Protein AF-A0A267ETY6-F1 (afdb_monomer_lite)

Sequence (295 aa):
MRPFTEPMNQLCSKSLLVRWLRLLEGRLVASGQAFRTASGGLFGYEEFTALTLSLSDANLEQKLGQNPGTYLAKPSRGTMGQMQKLVQIGGPDEVRRDLLIFLRRSQYRRMRLSHVILQRYIDPPLLVDKRKFDMRVYYLIVNTRRQSSGVGGRPETGYFAFLHPGFVRLCSSPYDPSDLKNLALHLTNQSVQARQSELFSELKEATTWYPDELNAYLNRRGRLGEMNWARDVLYPKSRLFWATSLRCTRSTWRTGTSQLAPSASWASTCWWTPSCVSTCSSSTSSHRGAAAPMF

Structure (mmCIF, N/CA/C/O backbone):
data_AF-A0A267ETY6-F1
#
_entry.id   AF-A0A267ETY6-F1
#
loop_
_atom_site.group_PDB
_atom_site.id
_atom_site.type_symbol
_atom_site.label_atom_id
_atom_site.label_alt_id
_atom_site.label_comp_id
_atom_site.label_asym_id
_atom_site.label_entity_id
_atom_site.label_seq_id
_atom_site.pdbx_PDB_ins_code
_atom_sit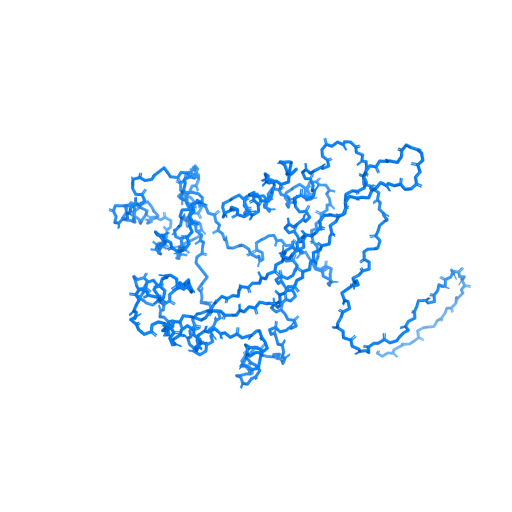e.Cartn_x
_atom_site.Cartn_y
_atom_site.Cartn_z
_atom_site.occupancy
_atom_site.B_iso_or_equiv
_atom_site.auth_seq_id
_atom_site.auth_comp_id
_atom_site.auth_asym_id
_atom_site.auth_atom_id
_atom_site.pdbx_PDB_model_num
ATOM 1 N N . MET A 1 1 ? 4.087 31.842 -4.193 1.00 40.31 1 MET A N 1
ATOM 2 C CA . MET A 1 1 ? 4.209 30.401 -3.855 1.00 40.31 1 MET A CA 1
ATOM 3 C C . MET A 1 1 ? 3.183 29.906 -2.828 1.00 40.31 1 MET A C 1
ATOM 5 O O . MET A 1 1 ? 2.622 28.846 -3.061 1.00 40.31 1 MET A O 1
ATOM 9 N N . ARG A 1 2 ? 2.864 30.657 -1.757 1.00 39.44 2 ARG A N 1
ATOM 10 C CA . ARG A 1 2 ? 1.943 30.230 -0.673 1.00 39.44 2 ARG A CA 1
ATOM 11 C C . ARG A 1 2 ? 0.538 29.709 -1.054 1.00 39.44 2 ARG A C 1
ATOM 13 O O . ARG A 1 2 ? 0.098 28.786 -0.383 1.00 39.44 2 ARG A O 1
ATOM 20 N N . PRO A 1 3 ? -0.175 30.197 -2.092 1.00 48.16 3 PRO A N 1
ATOM 21 C CA . PRO A 1 3 ? -1.490 29.629 -2.403 1.00 48.16 3 PRO A CA 1
ATOM 22 C C . PRO A 1 3 ? -1.408 28.171 -2.882 1.00 48.16 3 PRO A C 1
ATOM 24 O O . PRO A 1 3 ? -2.386 27.454 -2.746 1.00 48.16 3 PRO A O 1
ATOM 27 N N . PHE A 1 4 ? -0.246 27.711 -3.376 1.00 54.16 4 PHE A N 1
ATOM 28 C CA . PHE A 1 4 ? -0.056 26.382 -3.980 1.00 54.16 4 PHE A CA 1
ATOM 29 C C . PHE A 1 4 ? 0.334 25.270 -3.010 1.00 54.16 4 PHE A C 1
ATOM 31 O O . PHE A 1 4 ? 0.088 24.099 -3.292 1.00 54.16 4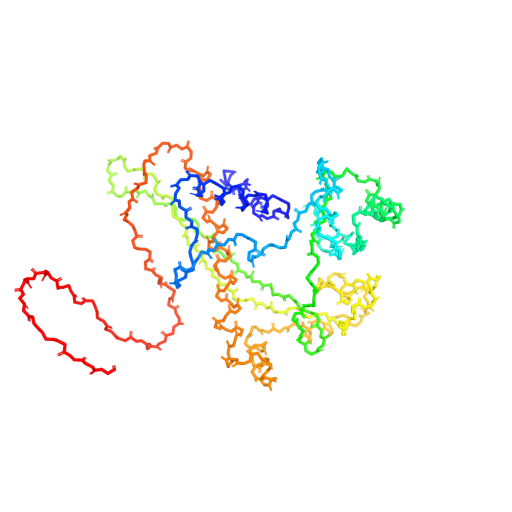 PHE A O 1
ATOM 38 N N . THR A 1 5 ? 0.914 25.624 -1.866 1.00 60.12 5 THR A N 1
ATOM 39 C CA . THR A 1 5 ? 1.370 24.643 -0.881 1.00 60.12 5 THR A CA 1
ATOM 40 C C . THR A 1 5 ? 0.201 23.951 -0.199 1.00 60.12 5 THR A C 1
ATOM 42 O O . THR A 1 5 ? 0.260 22.748 0.006 1.00 60.12 5 THR A O 1
ATOM 45 N N . GLU A 1 6 ? -0.888 24.664 0.095 1.00 63.53 6 GLU A N 1
ATOM 46 C CA . GLU A 1 6 ? -1.965 24.108 0.920 1.00 63.53 6 GLU A CA 1
ATOM 47 C C . GLU A 1 6 ? -2.756 22.983 0.220 1.00 63.53 6 GLU A C 1
ATOM 49 O O . GLU A 1 6 ? -2.872 21.897 0.792 1.00 63.53 6 GLU A O 1
ATOM 54 N N . PRO A 1 7 ? -3.207 23.117 -1.041 1.00 65.88 7 PRO A N 1
ATOM 55 C CA . PRO A 1 7 ? -3.907 22.014 -1.710 1.00 65.88 7 PRO A CA 1
ATOM 56 C C . PRO A 1 7 ? -2.973 20.868 -2.123 1.00 65.88 7 PRO A C 1
ATOM 58 O O . PRO A 1 7 ? -3.393 19.714 -2.171 1.00 65.88 7 PRO A O 1
ATOM 61 N N . MET A 1 8 ? -1.686 21.146 -2.361 1.00 71.50 8 MET A N 1
ATOM 62 C CA . MET A 1 8 ? -0.693 20.081 -2.550 1.00 71.50 8 MET A CA 1
ATOM 63 C C . MET A 1 8 ? -0.409 19.334 -1.240 1.00 71.50 8 MET A C 1
ATOM 65 O O . MET A 1 8 ? -0.308 18.110 -1.251 1.00 71.50 8 MET A O 1
ATOM 69 N N . ASN A 1 9 ? -0.375 20.025 -0.097 1.00 70.38 9 ASN A N 1
ATOM 70 C CA . ASN A 1 9 ? -0.277 19.395 1.224 1.00 70.38 9 ASN A CA 1
ATOM 71 C C . ASN A 1 9 ? -1.468 18.467 1.494 1.00 70.38 9 ASN A C 1
ATOM 73 O O . ASN A 1 9 ? -1.307 17.416 2.118 1.00 70.38 9 ASN A O 1
ATOM 77 N N . GLN A 1 10 ? -2.656 18.826 1.000 1.00 70.25 10 GLN A N 1
ATOM 78 C CA . GLN A 1 10 ? -3.849 17.986 1.096 1.00 70.25 10 GLN A CA 1
ATOM 79 C C . GLN A 1 10 ? -3.710 16.687 0.289 1.00 70.25 10 GLN A C 1
ATOM 81 O O . GLN A 1 10 ? -4.042 15.627 0.817 1.00 70.25 10 GLN A O 1
ATOM 86 N N . LEU A 1 11 ? -3.160 16.740 -0.931 1.00 73.94 11 LEU A N 1
ATOM 87 C CA . LEU A 1 11 ? -2.861 15.546 -1.738 1.00 73.94 11 LEU A CA 1
ATOM 88 C C . LEU A 1 11 ? -1.762 14.671 -1.129 1.00 73.94 11 LEU A C 1
ATOM 90 O O . LEU A 1 11 ? -1.834 13.446 -1.171 1.00 73.94 11 LEU A O 1
ATOM 94 N N . CYS A 1 12 ? -0.740 15.296 -0.551 1.00 77.25 12 CYS A N 1
ATOM 95 C CA . CYS A 1 12 ? 0.406 14.593 0.022 1.00 77.25 12 CYS A CA 1
ATOM 96 C C . CYS A 1 12 ? 0.127 14.016 1.423 1.00 77.25 12 CYS A C 1
ATOM 98 O O . CYS A 1 12 ? 0.939 13.259 1.963 1.00 77.25 12 CYS A O 1
ATOM 100 N N . SER A 1 13 ? -1.014 14.352 2.030 1.00 81.06 13 SER A N 1
ATOM 101 C CA . SER A 1 13 ? -1.426 13.840 3.336 1.00 81.06 13 SER A CA 1
ATOM 102 C C . SER A 1 13 ? -2.276 12.577 3.201 1.00 81.06 13 SER A C 1
ATOM 104 O O . SER A 1 13 ? -3.278 12.546 2.491 1.00 81.06 13 SER A O 1
ATOM 106 N N . LYS A 1 14 ? -1.907 11.531 3.952 1.00 79.94 14 LYS A N 1
ATOM 107 C CA . LYS A 1 14 ? -2.502 10.186 3.844 1.00 79.94 14 LYS A CA 1
ATOM 108 C C . LYS A 1 14 ? -4.006 10.169 4.104 1.00 79.94 14 LYS A C 1
ATOM 110 O O . LYS A 1 14 ? -4.733 9.454 3.427 1.00 79.94 14 LYS A O 1
ATOM 115 N N . SER A 1 15 ? -4.455 10.916 5.109 1.00 76.44 15 SER A N 1
ATOM 116 C CA . SER A 1 15 ? -5.865 10.964 5.503 1.00 76.44 15 SER A CA 1
ATOM 117 C C . SER A 1 15 ? -6.650 12.006 4.713 1.00 76.44 15 SER A C 1
ATOM 119 O O . SER A 1 15 ? -7.816 11.782 4.391 1.00 76.44 15 SER A O 1
ATOM 121 N N . LEU A 1 16 ? -6.017 13.135 4.378 1.00 80.88 16 LEU A N 1
ATOM 122 C CA . LEU A 1 16 ? -6.683 14.194 3.628 1.00 80.88 16 LEU A CA 1
ATOM 123 C C . LEU A 1 16 ? -6.954 13.751 2.192 1.00 80.88 16 LEU A C 1
ATOM 125 O O . LEU A 1 16 ? -8.060 13.984 1.727 1.00 80.88 16 LEU A O 1
ATOM 129 N N . LEU A 1 17 ? -6.025 13.052 1.533 1.00 81.88 17 LEU A N 1
ATOM 130 C CA . LEU A 1 17 ? -6.214 12.566 0.165 1.00 81.88 17 LEU A CA 1
ATOM 131 C C . LEU A 1 17 ? -7.504 11.748 0.010 1.00 81.88 17 LEU A C 1
ATOM 133 O O . LEU A 1 17 ? -8.345 12.083 -0.818 1.00 81.88 17 LEU A O 1
ATOM 137 N N . VAL A 1 18 ? -7.693 10.718 0.844 1.00 82.06 18 VAL A N 1
ATOM 138 C CA . VAL A 1 18 ? -8.884 9.852 0.776 1.00 82.06 18 VAL A CA 1
ATOM 139 C C . VAL A 1 18 ? -10.154 10.643 1.089 1.00 82.06 18 VAL A C 1
ATOM 141 O O . VAL A 1 18 ? -11.154 10.522 0.383 1.00 82.06 18 VAL A O 1
ATOM 144 N N . ARG A 1 19 ? -10.112 11.505 2.114 1.00 82.12 19 ARG A N 1
ATOM 145 C CA . ARG A 1 19 ? -11.245 12.373 2.461 1.00 82.12 19 ARG A CA 1
ATOM 146 C C . ARG A 1 19 ? -11.627 13.291 1.297 1.00 82.12 19 ARG A C 1
ATOM 148 O O . ARG A 1 19 ? -12.810 13.462 1.028 1.00 82.12 19 ARG A O 1
ATOM 155 N N . TRP A 1 20 ? -10.646 13.878 0.621 1.00 79.69 20 TRP A N 1
ATOM 156 C CA . TRP A 1 20 ? -10.869 14.795 -0.493 1.00 79.69 20 TRP A CA 1
ATOM 157 C C . TRP A 1 20 ? -11.401 14.097 -1.734 1.00 79.69 20 TRP A C 1
ATOM 159 O O . TRP A 1 20 ? -12.325 14.618 -2.351 1.00 79.69 20 TRP A O 1
ATOM 169 N N . LEU A 1 21 ? -10.866 12.922 -2.068 1.00 81.31 21 LEU A N 1
ATOM 170 C CA . LEU A 1 21 ? -11.367 12.118 -3.179 1.00 81.31 21 LEU A CA 1
ATOM 171 C C . LEU A 1 21 ? -12.849 11.765 -2.981 1.00 81.31 21 LEU A C 1
ATOM 173 O O . LEU A 1 21 ? -13.656 12.018 -3.873 1.00 81.31 21 LEU A O 1
ATOM 177 N N . ARG A 1 22 ? -13.222 11.312 -1.775 1.00 83.88 22 ARG A N 1
ATOM 178 C CA . ARG A 1 22 ? -14.622 11.043 -1.408 1.00 83.88 22 ARG A CA 1
ATOM 179 C C . ARG A 1 22 ? -15.507 12.288 -1.510 1.00 83.88 22 ARG A C 1
ATOM 181 O O . ARG A 1 22 ? -16.592 12.234 -2.078 1.00 83.88 22 ARG A O 1
ATOM 188 N N . LEU A 1 23 ? -15.061 13.419 -0.953 1.00 82.81 23 LEU A N 1
ATOM 189 C CA . LEU A 1 23 ? -15.825 14.673 -0.999 1.00 82.81 23 LEU A CA 1
ATOM 190 C C . LEU A 1 23 ? -16.038 15.162 -2.433 1.00 82.81 23 LEU A C 1
ATOM 192 O O . LEU A 1 23 ? -17.105 15.678 -2.755 1.00 82.81 23 LEU A O 1
ATOM 196 N N . LEU A 1 24 ? -15.027 15.030 -3.289 1.00 77.50 24 LEU A N 1
ATOM 197 C CA . LEU A 1 24 ? -15.147 15.436 -4.678 1.00 77.50 24 LEU A CA 1
ATOM 198 C C . LEU A 1 24 ? -16.121 14.558 -5.447 1.00 77.50 24 LEU A C 1
ATOM 200 O O . LEU A 1 24 ? -16.942 15.095 -6.182 1.00 77.50 24 LEU A O 1
ATOM 204 N N . GLU A 1 25 ? -16.018 13.242 -5.301 1.00 81.19 25 GLU A N 1
ATOM 205 C CA . GLU A 1 25 ? -16.943 12.324 -5.957 1.00 81.19 25 GLU A CA 1
ATOM 206 C C . GLU A 1 25 ? -18.388 12.642 -5.557 1.00 81.19 25 GLU A C 1
ATOM 208 O O . GLU A 1 25 ? -19.232 12.822 -6.430 1.00 81.19 25 GLU A O 1
ATOM 213 N N . GLY A 1 26 ? -18.646 12.877 -4.264 1.00 82.06 26 GLY A N 1
ATOM 214 C CA . GLY A 1 26 ? -19.958 13.330 -3.793 1.00 82.06 26 GLY A CA 1
ATOM 215 C C . GLY A 1 26 ? -20.423 14.642 -4.440 1.00 82.06 26 GLY A C 1
ATOM 216 O O . GLY A 1 26 ? -21.584 14.764 -4.823 1.00 82.06 26 GLY A O 1
ATOM 217 N N . ARG A 1 27 ? -19.520 15.617 -4.630 1.00 81.81 27 ARG A N 1
ATOM 218 C CA . ARG A 1 27 ? -19.835 16.876 -5.336 1.00 81.81 27 ARG A CA 1
ATOM 219 C C . ARG A 1 27 ? -20.141 16.658 -6.815 1.00 81.81 27 ARG A C 1
ATOM 221 O O . ARG A 1 27 ? -21.032 17.319 -7.339 1.00 81.81 27 ARG A O 1
ATOM 228 N N . LEU A 1 28 ? -19.409 15.769 -7.483 1.00 79.19 28 LEU A N 1
ATOM 229 C CA . LEU A 1 28 ? -19.642 15.448 -8.890 1.00 79.19 28 LEU A CA 1
ATOM 230 C C . LEU A 1 28 ? -21.011 14.802 -9.062 1.00 79.19 28 LEU A C 1
ATOM 232 O O . LEU A 1 28 ? -21.809 15.307 -9.850 1.00 79.19 28 LEU A O 1
ATOM 236 N N . VAL A 1 29 ? -21.313 13.786 -8.253 1.00 82.75 29 VAL A N 1
ATOM 237 C CA . VAL A 1 29 ? -22.607 13.092 -8.270 1.00 82.75 29 VAL A CA 1
ATOM 238 C C . VAL A 1 29 ? -23.751 14.076 -8.022 1.00 82.75 29 VAL A C 1
ATOM 240 O O . VAL A 1 29 ? -24.716 14.087 -8.781 1.00 82.75 29 VAL A O 1
ATOM 243 N N . ALA A 1 30 ? -23.612 14.976 -7.042 1.00 84.31 30 ALA A N 1
ATOM 244 C CA . ALA A 1 30 ? -24.606 16.018 -6.769 1.00 84.31 30 ALA A CA 1
ATOM 245 C C . ALA A 1 30 ? -24.826 16.986 -7.951 1.00 84.31 30 ALA A C 1
ATOM 247 O O . ALA A 1 30 ? -25.906 17.548 -8.093 1.00 84.31 30 ALA A O 1
ATOM 248 N N . SER A 1 31 ? -23.821 17.172 -8.811 1.00 82.19 31 SER A N 1
ATOM 249 C CA . SER A 1 31 ? -23.920 17.972 -10.042 1.00 82.19 31 SER A CA 1
ATOM 250 C C . SER A 1 31 ? -24.317 17.173 -11.292 1.00 82.19 31 SER A C 1
ATOM 252 O O . SER A 1 31 ? -24.212 17.696 -12.400 1.00 82.19 31 SER A O 1
ATOM 254 N N . GLY A 1 32 ? -24.728 15.906 -11.148 1.00 81.94 32 GLY A N 1
ATOM 255 C CA . GLY A 1 32 ? -25.042 15.025 -12.281 1.00 81.94 32 GLY A CA 1
ATOM 256 C C . GLY A 1 32 ? -23.813 14.625 -13.109 1.00 81.94 32 GLY A C 1
ATOM 257 O O . GLY A 1 32 ? -23.934 14.224 -14.265 1.00 81.94 32 GLY A O 1
ATOM 258 N N . GLN A 1 33 ? -22.617 14.752 -12.533 1.00 80.06 33 GLN A N 1
ATOM 259 C CA . GLN A 1 33 ? -21.340 14.409 -13.150 1.00 80.06 33 GLN A CA 1
ATOM 260 C C . GLN A 1 33 ? -20.746 13.161 -12.493 1.00 80.06 33 GLN A C 1
ATOM 262 O O . GLN A 1 33 ? -21.019 12.843 -11.339 1.00 80.06 33 GLN A O 1
ATOM 267 N N . ALA A 1 34 ? -19.886 12.458 -13.223 1.00 78.06 34 ALA A N 1
ATOM 268 C CA . ALA A 1 34 ? -19.127 11.330 -12.701 1.00 78.06 34 ALA A CA 1
ATOM 269 C C . ALA A 1 34 ? -17.768 11.263 -13.392 1.00 78.06 34 ALA A C 1
ATOM 271 O O . ALA A 1 34 ? -17.615 11.718 -14.531 1.00 78.06 34 ALA A O 1
ATOM 272 N N . PHE A 1 35 ? -16.786 10.666 -12.723 1.00 72.62 35 PHE A N 1
ATOM 273 C CA . PHE A 1 35 ? -15.586 10.247 -13.426 1.00 72.62 35 PHE A CA 1
ATOM 274 C C . PHE A 1 35 ? -15.911 9.038 -14.299 1.00 72.62 35 PHE A C 1
ATOM 276 O O . PHE A 1 35 ? -16.704 8.172 -13.924 1.00 72.62 35 PHE A O 1
ATOM 283 N N . ARG A 1 36 ? -15.291 8.994 -15.478 1.00 69.62 36 ARG A N 1
ATOM 284 C CA . ARG A 1 36 ? -15.426 7.885 -16.415 1.00 69.62 36 ARG A CA 1
ATOM 285 C C . ARG A 1 36 ? -14.060 7.426 -16.898 1.00 69.62 36 ARG A C 1
ATOM 287 O O . ARG A 1 36 ? -13.153 8.247 -17.060 1.00 69.62 36 ARG A O 1
ATOM 294 N N . THR A 1 37 ? -13.922 6.127 -17.128 1.00 66.62 37 THR A N 1
ATOM 295 C CA . THR A 1 37 ? -12.766 5.556 -17.826 1.00 66.62 37 THR A CA 1
ATOM 296 C C . THR A 1 37 ? -12.757 6.002 -19.292 1.00 66.62 37 THR A C 1
ATOM 298 O O . THR A 1 37 ? -13.742 6.539 -19.802 1.00 66.62 37 THR A O 1
ATOM 301 N N . ALA A 1 38 ? -11.659 5.738 -20.009 1.00 56.88 38 ALA A N 1
ATOM 302 C CA . ALA A 1 38 ? -11.597 5.966 -21.456 1.00 56.88 38 ALA A CA 1
ATOM 303 C C . ALA A 1 38 ? -12.661 5.162 -22.233 1.00 56.88 38 ALA A C 1
ATOM 305 O O . ALA A 1 38 ? -13.126 5.612 -23.273 1.00 56.88 38 ALA A O 1
ATOM 306 N N . SER A 1 39 ? -13.088 4.014 -21.696 1.00 68.25 39 SER A N 1
ATOM 307 C CA . SER A 1 39 ? -14.171 3.183 -22.234 1.00 68.25 39 SER A CA 1
ATOM 308 C C . SER A 1 39 ? -15.578 3.627 -21.802 1.00 68.25 39 SER A C 1
ATOM 310 O O . SER A 1 39 ? -16.555 2.966 -22.136 1.00 68.25 39 SER A O 1
ATOM 312 N N . GLY A 1 40 ? -15.710 4.726 -21.050 1.00 69.00 40 GLY A N 1
ATOM 313 C CA . GLY A 1 40 ? -16.999 5.289 -20.630 1.00 69.00 40 GLY A CA 1
ATOM 314 C C . GLY A 1 40 ? -17.603 4.693 -19.351 1.00 69.00 40 GLY A C 1
ATOM 315 O O . GLY A 1 40 ? -18.629 5.201 -18.882 1.00 69.00 40 GLY A O 1
ATOM 316 N N . GLY A 1 41 ? -16.970 3.678 -18.754 1.00 76.31 41 GLY A N 1
ATOM 317 C CA . GLY A 1 41 ? -17.396 3.062 -17.492 1.00 76.31 41 GLY A CA 1
ATOM 318 C C . GLY A 1 41 ? -17.287 4.024 -16.309 1.00 76.31 41 GLY A C 1
ATOM 319 O O . GLY A 1 41 ? -16.413 4.892 -16.303 1.00 76.31 41 GLY A O 1
ATOM 320 N N . LEU A 1 42 ? -18.180 3.893 -15.320 1.00 76.94 42 LEU A N 1
ATOM 321 C CA . LEU A 1 42 ? -18.116 4.687 -14.089 1.00 76.94 42 LEU A CA 1
ATOM 322 C C . LEU A 1 42 ? -16.806 4.408 -13.354 1.00 76.94 42 LEU A C 1
ATOM 324 O O . LEU A 1 42 ? -16.378 3.265 -13.233 1.00 76.94 42 LEU A O 1
ATOM 328 N N . PHE A 1 43 ? -16.186 5.477 -12.876 1.00 70.38 43 PHE A N 1
ATOM 329 C CA . PHE A 1 43 ? -14.892 5.453 -12.220 1.00 70.38 43 PHE A CA 1
ATOM 330 C C . PHE A 1 43 ? -15.024 6.108 -10.851 1.00 70.38 43 PHE A C 1
ATOM 332 O O . PHE A 1 43 ? -15.570 7.210 -10.759 1.00 70.38 43 PHE A O 1
ATOM 339 N N . GLY A 1 44 ? -14.528 5.453 -9.803 1.00 76.88 44 GLY A N 1
ATOM 340 C CA . GLY A 1 44 ? -14.656 5.955 -8.438 1.00 76.88 44 GLY A CA 1
ATOM 341 C C . GLY A 1 44 ? -13.350 5.953 -7.661 1.00 76.88 44 GLY A C 1
ATOM 342 O O . GLY A 1 44 ? -12.400 5.251 -8.006 1.00 76.88 44 GLY A O 1
ATOM 343 N N . TYR A 1 45 ? -13.277 6.739 -6.585 1.00 78.25 45 TYR A N 1
ATOM 344 C CA . TYR A 1 45 ? -12.044 6.809 -5.783 1.00 78.25 45 TYR A CA 1
ATOM 345 C C . TYR A 1 45 ? -11.695 5.478 -5.095 1.00 78.25 45 TYR A C 1
ATOM 347 O O . TYR A 1 45 ? -10.524 5.205 -4.812 1.00 78.25 45 TYR A O 1
ATOM 355 N N . GLU A 1 46 ? -12.700 4.637 -4.858 1.00 81.31 46 GLU A N 1
ATOM 356 C CA . GLU A 1 46 ? -12.559 3.318 -4.237 1.00 81.31 46 GLU A CA 1
ATOM 357 C C . GLU A 1 46 ? -11.801 2.319 -5.124 1.00 81.31 46 GLU A C 1
ATOM 359 O O . GLU A 1 46 ? -11.191 1.396 -4.592 1.00 81.31 46 GLU A O 1
ATOM 364 N N . GLU A 1 47 ? -11.701 2.552 -6.442 1.00 79.00 47 GLU A N 1
ATOM 365 C CA . GLU A 1 47 ? -10.817 1.756 -7.313 1.00 79.00 47 GLU A CA 1
ATOM 366 C C . GLU A 1 47 ? -9.327 1.920 -6.964 1.00 79.00 47 GLU A C 1
ATOM 368 O O . GLU A 1 47 ? -8.518 1.049 -7.281 1.00 79.00 47 GLU A O 1
ATOM 373 N N . PHE A 1 48 ? -8.938 3.030 -6.324 1.00 76.75 48 PHE A N 1
ATOM 374 C CA . PHE A 1 48 ? -7.528 3.367 -6.073 1.00 76.75 48 PHE A CA 1
ATOM 375 C C . PHE A 1 48 ? -7.170 3.473 -4.606 1.00 76.75 48 PHE A C 1
ATOM 377 O O . PHE A 1 48 ? -5.989 3.455 -4.250 1.00 76.75 48 PHE A O 1
ATOM 384 N N . THR A 1 49 ? -8.169 3.627 -3.743 1.00 85.75 49 THR A N 1
ATOM 385 C CA . THR A 1 49 ? -7.942 3.772 -2.314 1.00 85.75 49 THR A CA 1
ATOM 386 C C . THR A 1 49 ? -8.643 2.665 -1.561 1.00 85.75 49 THR A C 1
ATOM 388 O O . THR A 1 49 ? -9.858 2.524 -1.623 1.00 85.75 49 THR A O 1
ATOM 391 N N . ALA A 1 50 ? -7.866 1.918 -0.784 1.00 90.69 50 ALA A N 1
ATOM 392 C CA . ALA A 1 50 ? -8.417 0.991 0.185 1.00 90.69 50 ALA A CA 1
ATOM 393 C C . ALA A 1 50 ? -9.203 1.753 1.268 1.00 90.69 50 ALA A C 1
ATOM 395 O O . ALA A 1 50 ? -8.824 2.871 1.652 1.00 90.69 50 ALA A O 1
ATOM 396 N N . LEU A 1 51 ? -10.254 1.117 1.803 1.00 91.69 51 LEU A N 1
ATOM 397 C CA . LEU A 1 51 ? -11.060 1.643 2.907 1.00 91.69 51 LEU A CA 1
ATOM 398 C C . LEU A 1 51 ? -10.151 2.216 4.000 1.00 91.69 51 LEU A C 1
ATOM 400 O O . LEU A 1 51 ? -9.320 1.509 4.564 1.00 91.69 51 LEU A O 1
ATOM 404 N N . THR A 1 52 ? -10.288 3.510 4.279 1.00 92.75 52 THR A N 1
ATOM 405 C CA . THR A 1 52 ? -9.455 4.219 5.254 1.00 92.75 52 THR A CA 1
ATOM 406 C C . THR A 1 52 ? -10.344 4.888 6.295 1.00 92.75 52 THR A C 1
ATOM 408 O O . THR A 1 52 ? -11.208 5.693 5.953 1.00 92.75 52 THR A O 1
ATOM 411 N N . LEU A 1 53 ? -10.117 4.558 7.563 1.00 93.38 53 LEU A N 1
ATOM 412 C CA . LEU A 1 53 ? -10.882 5.010 8.722 1.00 93.38 53 LEU A CA 1
ATOM 413 C C . LEU A 1 53 ? -9.961 5.748 9.698 1.00 93.38 53 LEU A C 1
ATOM 415 O O . LEU A 1 53 ? -8.807 5.366 9.879 1.00 93.38 53 LEU A O 1
ATOM 419 N N . SER A 1 54 ? -10.457 6.810 10.332 1.00 92.62 54 SER A N 1
ATOM 420 C CA . SER A 1 54 ? -9.755 7.468 11.444 1.00 92.62 54 SER A CA 1
ATOM 421 C C . SER A 1 54 ? -10.053 6.726 12.741 1.00 92.62 54 SER A C 1
ATOM 423 O O . SER A 1 54 ? -11.205 6.367 12.965 1.00 92.62 54 SER A O 1
ATOM 425 N N . LEU A 1 55 ? -9.078 6.581 13.645 1.00 93.44 55 LEU A N 1
ATOM 426 C CA . LEU A 1 55 ? -9.373 6.059 14.987 1.00 93.44 55 LEU A CA 1
ATOM 427 C C . LEU A 1 55 ? -10.280 6.991 15.809 1.00 93.44 55 LEU A C 1
ATOM 429 O O . LEU A 1 55 ? -10.807 6.580 16.835 1.00 93.44 55 LEU A O 1
ATOM 433 N N . SER A 1 56 ? -10.457 8.243 15.382 1.00 92.88 56 SER A N 1
ATOM 434 C CA . SER A 1 56 ? -11.401 9.191 15.987 1.00 92.88 56 SER A CA 1
ATOM 435 C C . SER A 1 56 ? -12.773 9.232 15.303 1.00 92.88 56 SER A C 1
ATOM 437 O O . SER A 1 56 ? -13.517 10.186 15.522 1.00 92.88 56 SER A O 1
ATOM 439 N N . ASP A 1 57 ? -13.070 8.313 14.383 1.00 92.50 57 ASP A N 1
ATOM 440 C CA . ASP A 1 57 ? -14.373 8.257 13.712 1.00 92.50 57 ASP A CA 1
ATOM 441 C C . ASP A 1 57 ? -15.448 7.816 14.716 1.00 92.50 57 ASP A C 1
ATOM 443 O O . ASP A 1 57 ? -15.294 6.789 15.374 1.00 92.50 57 ASP A O 1
ATOM 447 N N . ALA A 1 58 ? -16.535 8.584 14.838 1.00 94.12 58 ALA A N 1
ATOM 448 C CA . ALA A 1 58 ? -17.613 8.287 15.784 1.00 94.12 58 ALA A CA 1
ATOM 449 C C . ALA A 1 58 ? -18.271 6.922 15.513 1.00 94.12 58 ALA A C 1
ATOM 451 O O . ALA A 1 58 ? -18.696 6.248 16.444 1.00 94.12 58 ALA A O 1
ATOM 452 N N . ASN A 1 59 ? -18.278 6.486 14.248 1.00 95.25 59 ASN A N 1
ATOM 453 C CA . ASN A 1 59 ? -18.870 5.220 13.819 1.00 95.25 59 ASN A CA 1
ATOM 454 C C . ASN A 1 59 ? -17.789 4.167 13.513 1.00 95.25 59 ASN A C 1
ATOM 456 O O . ASN A 1 59 ? -18.005 3.282 12.684 1.00 95.25 59 ASN A O 1
ATOM 460 N N . LEU A 1 60 ? -16.597 4.286 14.115 1.00 95.50 60 LEU A N 1
ATOM 461 C CA . LEU A 1 60 ? -15.461 3.401 13.841 1.00 95.50 60 LEU A CA 1
ATOM 462 C C . LEU A 1 60 ? -15.806 1.928 14.074 1.00 95.50 60 LEU A C 1
ATOM 464 O O . LEU A 1 60 ? -15.566 1.112 13.187 1.00 95.50 60 LEU A O 1
ATOM 468 N N . GLU A 1 61 ? -16.356 1.599 15.247 1.00 95.81 61 GLU A N 1
ATOM 469 C CA . GLU A 1 61 ? -16.628 0.208 15.626 1.00 95.81 61 GLU A CA 1
ATOM 470 C C . GLU A 1 61 ? -17.636 -0.439 14.668 1.00 95.81 61 GLU A C 1
ATOM 472 O O . GLU A 1 61 ? -17.378 -1.516 14.138 1.00 95.81 61 GLU A O 1
ATOM 477 N N . GLN A 1 62 ? -18.717 0.276 14.338 1.00 96.19 62 GLN A N 1
ATOM 478 C CA . GLN A 1 62 ? -19.714 -0.168 13.362 1.00 96.19 62 GLN A CA 1
ATOM 479 C C . GLN A 1 62 ? -19.095 -0.414 11.977 1.00 96.19 62 GLN A C 1
ATOM 481 O O . GLN A 1 62 ? -19.319 -1.462 11.375 1.00 96.19 62 GLN A O 1
ATOM 486 N N . LYS A 1 63 ? -18.297 0.534 11.464 1.00 96.19 63 LYS A N 1
ATOM 487 C CA . LYS A 1 63 ? -17.671 0.423 10.134 1.00 96.19 63 LYS A CA 1
ATOM 488 C C . LYS A 1 63 ? -16.677 -0.732 10.057 1.00 96.19 63 LYS A C 1
ATOM 490 O O . LYS A 1 63 ? -16.597 -1.389 9.023 1.00 96.19 63 LYS A O 1
ATOM 495 N N . LEU A 1 64 ? -15.917 -0.968 11.125 1.00 97.06 64 LEU A N 1
ATOM 496 C CA . LEU A 1 64 ? -15.002 -2.104 11.227 1.00 97.06 64 LEU A CA 1
ATOM 497 C C . LEU A 1 64 ? -15.758 -3.430 11.349 1.00 97.06 64 LEU A C 1
ATOM 499 O O . LEU A 1 64 ? -15.371 -4.395 10.700 1.00 97.06 64 LEU A O 1
ATOM 503 N N . GLY A 1 65 ? -16.861 -3.462 12.101 1.00 96.44 65 GLY A N 1
ATOM 504 C CA . GLY A 1 65 ? -17.715 -4.643 12.216 1.00 96.44 65 GLY A CA 1
ATOM 505 C C . GLY A 1 65 ? -18.353 -5.034 10.884 1.00 96.44 65 GLY A C 1
ATOM 506 O O . GLY A 1 65 ? -18.408 -6.210 10.550 1.00 96.44 65 GLY A O 1
ATOM 507 N N . GLN A 1 66 ? -18.745 -4.050 10.072 1.00 96.31 66 GLN A N 1
ATOM 508 C CA . GLN A 1 66 ? -19.229 -4.271 8.704 1.00 96.31 66 GLN A CA 1
ATOM 509 C C . GLN A 1 66 ? -18.128 -4.717 7.728 1.00 96.31 66 GLN A C 1
ATOM 511 O O . GLN A 1 66 ? -18.437 -5.216 6.651 1.00 96.31 66 GLN A O 1
ATOM 516 N N . ASN A 1 67 ? -16.851 -4.508 8.065 1.00 95.62 67 ASN A N 1
ATOM 517 C CA . ASN A 1 67 ? -15.718 -4.745 7.168 1.00 95.62 67 ASN A CA 1
ATOM 518 C C . ASN A 1 67 ? -14.573 -5.512 7.869 1.00 95.62 67 ASN A C 1
ATOM 520 O O . ASN A 1 67 ? -13.433 -5.044 7.877 1.00 95.62 67 ASN A O 1
ATOM 524 N N . PRO A 1 68 ? -14.810 -6.697 8.453 1.00 96.12 68 PRO A N 1
ATOM 525 C CA . PRO A 1 68 ? -13.786 -7.410 9.212 1.00 96.12 68 PRO A CA 1
ATOM 526 C C . PRO A 1 68 ? -12.584 -7.810 8.346 1.00 96.12 68 PRO A C 1
ATOM 528 O O . PRO A 1 68 ? -12.682 -7.990 7.127 1.00 96.12 68 PRO A O 1
ATOM 531 N N . GLY A 1 69 ? -11.414 -7.918 8.970 1.00 95.50 69 GLY A N 1
ATOM 532 C CA . GLY A 1 69 ? -10.157 -8.367 8.371 1.00 95.50 69 GLY A CA 1
ATOM 533 C C . GLY A 1 69 ? -8.953 -7.524 8.792 1.00 95.50 69 GLY A C 1
ATOM 534 O O . GLY A 1 69 ? -8.950 -6.882 9.842 1.00 95.50 69 GLY A O 1
ATOM 535 N N . THR A 1 70 ? -7.897 -7.545 7.980 1.00 96.69 70 THR A N 1
ATOM 536 C CA . THR A 1 70 ? -6.607 -6.941 8.341 1.00 96.69 70 THR A CA 1
ATOM 537 C C . THR A 1 70 ? -6.522 -5.476 7.922 1.00 96.69 70 THR A C 1
ATOM 539 O O . THR A 1 70 ? -6.854 -5.099 6.797 1.00 96.69 70 THR A O 1
ATOM 542 N N . TYR A 1 71 ? -6.014 -4.634 8.815 1.00 97.12 71 TYR A N 1
ATOM 543 C CA . TYR A 1 71 ? -5.807 -3.209 8.600 1.00 97.12 71 TYR A CA 1
ATOM 544 C C . TYR A 1 71 ? -4.361 -2.814 8.890 1.00 97.12 71 TYR A C 1
ATOM 546 O O . TYR A 1 71 ? -3.752 -3.249 9.863 1.00 97.12 71 TYR A O 1
ATOM 554 N N . LEU A 1 72 ? -3.821 -1.924 8.065 1.00 95.75 72 LEU A N 1
ATOM 555 C CA . LEU A 1 72 ? -2.579 -1.211 8.309 1.00 95.75 72 LEU A CA 1
ATOM 556 C C . LEU A 1 72 ? -2.870 0.059 9.108 1.00 95.75 72 LEU A C 1
ATOM 558 O O . LEU A 1 72 ? -3.380 1.049 8.573 1.00 95.75 72 LEU A O 1
ATOM 562 N N . ALA A 1 73 ? -2.497 0.044 10.382 1.00 95.19 73 ALA A N 1
ATOM 563 C CA . ALA A 1 73 ? -2.472 1.225 11.220 1.00 95.19 73 ALA A CA 1
ATOM 564 C C . ALA A 1 73 ? -1.231 2.065 10.911 1.00 95.19 73 ALA A C 1
ATOM 566 O O . ALA A 1 73 ? -0.105 1.553 10.893 1.00 95.19 73 ALA A O 1
ATOM 567 N N . LYS A 1 74 ? -1.430 3.363 10.671 1.00 91.94 74 LYS A N 1
ATOM 568 C CA . LYS A 1 74 ? -0.344 4.316 10.408 1.00 91.94 74 LYS A CA 1
ATOM 569 C C . LYS A 1 74 ? -0.677 5.714 10.935 1.00 91.94 74 LYS A C 1
ATOM 571 O O . LYS A 1 74 ? -1.846 6.107 10.923 1.00 91.94 74 LYS A O 1
ATOM 576 N N . PRO A 1 75 ? 0.328 6.512 11.338 1.00 90.00 75 PRO A N 1
ATOM 577 C CA . PRO A 1 75 ? 0.114 7.921 11.635 1.00 90.00 75 PRO A CA 1
ATOM 578 C C . PRO A 1 75 ? -0.392 8.681 10.402 1.00 90.00 75 PRO A C 1
ATOM 580 O O . PRO A 1 75 ? 0.139 8.517 9.296 1.00 90.00 75 PRO A O 1
ATOM 583 N N . SER A 1 76 ? -1.357 9.580 10.598 1.00 79.88 76 SER A N 1
ATOM 584 C CA . SER A 1 76 ? -1.843 10.505 9.564 1.00 79.88 76 SER A CA 1
ATOM 585 C C . SER A 1 76 ? -0.702 11.373 9.021 1.00 79.88 76 SER A C 1
ATOM 587 O O . SER A 1 76 ? -0.613 11.623 7.818 1.00 79.88 76 SER A O 1
ATOM 589 N N . ARG A 1 77 ? 0.216 11.780 9.910 1.00 73.00 77 ARG A N 1
ATOM 590 C CA . ARG A 1 77 ? 1.425 12.558 9.614 1.00 73.00 77 ARG A CA 1
ATOM 591 C C . ARG A 1 77 ? 2.644 11.747 10.057 1.00 73.00 77 ARG A C 1
ATOM 593 O O . ARG A 1 77 ? 2.840 11.530 11.244 1.00 73.00 77 ARG A O 1
ATOM 600 N N . GLY A 1 78 ? 3.423 11.251 9.101 1.00 67.00 78 GLY A N 1
ATOM 601 C CA . GLY A 1 78 ? 4.591 10.406 9.361 1.00 67.00 78 GLY A CA 1
ATOM 602 C C . GLY A 1 78 ? 5.273 9.970 8.066 1.00 67.00 78 GLY A C 1
ATOM 603 O O . GLY A 1 78 ? 4.633 9.925 7.010 1.00 67.00 78 GLY A O 1
ATOM 604 N N . THR A 1 79 ? 6.560 9.652 8.129 1.00 67.62 79 THR A N 1
ATOM 605 C CA . THR A 1 79 ? 7.387 9.271 6.973 1.00 67.62 79 THR A CA 1
ATOM 606 C C . THR A 1 79 ? 8.081 7.925 7.219 1.00 67.62 79 THR A C 1
ATOM 608 O O . THR A 1 79 ? 8.019 7.363 8.311 1.00 67.62 79 THR A O 1
ATOM 611 N N . MET A 1 80 ? 8.691 7.358 6.173 1.00 71.50 80 MET A N 1
ATOM 612 C CA . MET A 1 80 ? 9.627 6.224 6.276 1.00 71.50 80 MET A CA 1
ATOM 613 C C . MET A 1 80 ? 9.094 4.953 6.962 1.00 71.50 80 MET A C 1
ATOM 615 O O . MET A 1 80 ? 9.850 4.234 7.613 1.00 71.50 80 MET A O 1
ATOM 619 N N . GLY A 1 81 ? 7.797 4.659 6.837 1.00 65.62 81 GLY A N 1
ATOM 620 C CA . GLY A 1 81 ? 7.218 3.431 7.399 1.00 65.62 81 GLY A CA 1
ATOM 621 C C . GLY A 1 81 ? 7.179 3.387 8.932 1.00 65.62 81 GLY A C 1
ATOM 622 O O . GLY A 1 81 ? 6.855 2.353 9.507 1.00 65.62 81 GLY A O 1
ATOM 623 N N . GLN A 1 82 ? 7.508 4.487 9.615 1.00 77.25 82 GLN A N 1
ATOM 624 C CA . GLN A 1 82 ? 7.600 4.496 11.069 1.00 77.25 82 GLN A CA 1
ATOM 625 C C . GLN A 1 82 ? 6.234 4.276 11.727 1.00 77.25 82 GLN A C 1
ATOM 627 O O . GLN A 1 82 ? 5.208 4.771 11.257 1.00 77.25 82 GLN A O 1
ATOM 632 N N . MET A 1 83 ? 6.253 3.522 12.830 1.00 84.12 83 MET A N 1
ATOM 633 C CA . MET A 1 83 ? 5.093 3.133 13.641 1.00 84.12 83 MET A CA 1
ATOM 634 C C . MET A 1 83 ? 4.012 2.321 12.916 1.00 84.12 83 MET A C 1
ATOM 636 O O . MET A 1 83 ? 3.020 1.966 13.547 1.00 84.12 83 MET A O 1
ATOM 640 N N . GLN A 1 84 ? 4.182 1.971 11.639 1.00 90.69 84 GLN A N 1
ATOM 641 C CA . GLN A 1 84 ? 3.206 1.145 10.933 1.00 90.69 84 GLN A CA 1
ATOM 642 C C . GLN A 1 84 ? 3.051 -0.211 11.619 1.00 90.69 84 GLN A C 1
ATOM 644 O O . GLN A 1 84 ? 4.041 -0.817 12.019 1.00 90.69 84 GLN A O 1
ATOM 649 N N . LYS A 1 85 ? 1.810 -0.663 11.789 1.00 93.44 85 LYS A N 1
ATOM 650 C CA . LYS A 1 85 ? 1.492 -1.974 12.361 1.00 93.44 85 LYS A CA 1
ATOM 651 C C . LYS A 1 85 ? 0.274 -2.556 11.667 1.00 93.44 85 LYS A C 1
ATOM 653 O O . LYS A 1 85 ? -0.623 -1.808 11.288 1.00 93.44 85 LYS A O 1
ATOM 658 N N . LEU A 1 86 ? 0.237 -3.875 11.540 1.00 95.00 86 LEU A N 1
ATOM 659 C CA . LEU A 1 86 ? -0.968 -4.582 11.132 1.00 95.00 86 LEU A CA 1
ATOM 660 C C . LEU A 1 86 ? -1.827 -4.873 12.365 1.00 95.00 86 LEU A C 1
ATOM 662 O O . LEU A 1 86 ? -1.308 -5.158 13.447 1.00 95.00 86 LEU A O 1
ATOM 666 N N . VAL A 1 87 ? -3.137 -4.748 12.199 1.00 95.19 87 VAL A N 1
ATOM 667 C CA . VAL A 1 87 ? -4.150 -5.130 13.180 1.00 95.19 87 VAL A CA 1
ATOM 668 C C . VAL A 1 87 ? -5.190 -5.982 12.477 1.00 95.19 87 VAL A C 1
ATOM 670 O O . VAL A 1 87 ? -5.637 -5.640 11.384 1.00 95.19 87 VAL A O 1
ATOM 673 N N . GLN A 1 88 ? -5.545 -7.099 13.093 1.00 95.88 88 GLN A N 1
ATOM 674 C CA . GLN A 1 88 ? -6.610 -7.967 12.625 1.00 95.88 88 GLN A CA 1
ATOM 675 C C . GLN A 1 88 ? -7.876 -7.625 13.406 1.00 95.88 88 GLN A C 1
ATOM 677 O O . GLN A 1 88 ? -7.813 -7.461 14.622 1.00 95.88 88 GLN A O 1
ATOM 682 N N . ILE A 1 89 ? -8.979 -7.464 12.684 1.00 96.56 89 ILE A N 1
ATOM 683 C CA . ILE A 1 89 ? -10.317 -7.253 13.228 1.00 96.56 89 ILE A CA 1
ATOM 684 C C . ILE A 1 89 ? -11.132 -8.481 12.842 1.00 96.56 89 ILE A C 1
ATOM 686 O O . ILE A 1 89 ? -11.364 -8.685 11.650 1.00 96.56 89 ILE A O 1
ATOM 690 N N . GLY A 1 90 ? -11.499 -9.321 13.806 1.00 91.75 90 GLY A N 1
ATOM 691 C CA . GLY A 1 90 ? -12.103 -10.619 13.499 1.00 91.75 90 GLY A CA 1
ATOM 692 C C . GLY A 1 90 ? -13.560 -10.532 13.037 1.00 91.75 90 GLY A C 1
ATOM 693 O O . GLY A 1 90 ? -13.909 -11.103 12.005 1.00 91.75 90 GLY A O 1
ATOM 694 N N . GLY A 1 91 ? -14.392 -9.746 13.723 1.00 90.94 91 GLY A N 1
ATOM 695 C CA . GLY A 1 91 ? -15.819 -9.613 13.413 1.00 90.94 91 GLY A CA 1
ATOM 696 C C . GLY A 1 91 ? -16.522 -8.516 14.220 1.00 90.94 91 GLY A C 1
ATOM 697 O O . GLY A 1 91 ? -15.885 -7.910 15.085 1.00 90.94 91 GLY A O 1
ATOM 698 N N . PRO A 1 92 ? -17.823 -8.260 13.965 1.00 91.88 92 PRO A N 1
ATOM 699 C CA . PRO A 1 92 ? -18.617 -7.237 14.656 1.00 91.88 92 PRO A CA 1
ATOM 700 C C . PRO A 1 92 ? -18.515 -7.279 16.185 1.00 91.88 92 PRO A C 1
ATOM 702 O O . PRO A 1 92 ? -18.330 -6.236 16.811 1.00 91.88 92 PRO A O 1
ATOM 705 N N . ASP A 1 93 ? -18.551 -8.476 16.770 1.00 94.38 93 ASP A N 1
ATOM 706 C CA . ASP A 1 93 ? -18.537 -8.666 18.227 1.00 94.38 93 ASP A CA 1
ATOM 707 C C . ASP A 1 93 ? -17.131 -8.529 18.840 1.00 94.38 93 ASP A C 1
ATOM 709 O O . ASP A 1 93 ? -16.970 -8.321 20.044 1.00 94.38 93 ASP A O 1
ATOM 713 N N . GLU A 1 94 ? -16.088 -8.606 18.010 1.00 95.25 94 GLU A N 1
ATOM 714 C CA . GLU A 1 94 ? -14.688 -8.616 18.444 1.00 95.25 94 GLU A CA 1
ATOM 715 C C . GLU A 1 94 ? -14.005 -7.254 18.287 1.00 95.25 94 GLU A C 1
ATOM 717 O O . GLU A 1 94 ? -13.005 -6.991 18.960 1.00 95.25 94 GLU A O 1
ATOM 722 N N . VAL A 1 95 ? -14.567 -6.345 17.476 1.00 96.19 95 VAL A N 1
ATOM 723 C CA . VAL A 1 95 ? -13.950 -5.056 17.110 1.00 96.19 95 VAL A CA 1
ATOM 724 C C . VAL A 1 95 ? -13.396 -4.307 18.318 1.00 96.19 95 VAL A C 1
ATOM 726 O O . VAL A 1 95 ? -12.237 -3.884 18.326 1.00 96.19 95 VAL A O 1
ATOM 729 N N . ARG A 1 96 ? -14.212 -4.145 19.364 1.00 95.56 96 ARG A N 1
ATOM 730 C CA . ARG A 1 96 ? -13.822 -3.398 20.564 1.00 95.56 96 ARG A CA 1
ATOM 731 C C . ARG A 1 96 ? -12.657 -4.067 21.287 1.00 95.56 96 ARG A C 1
ATOM 733 O O . ARG A 1 96 ? -11.711 -3.391 21.696 1.00 95.56 96 ARG A O 1
ATOM 740 N N . ARG A 1 97 ? -12.704 -5.393 21.437 1.00 96.62 97 ARG A N 1
ATOM 741 C CA . ARG A 1 97 ? -11.635 -6.185 22.058 1.00 96.62 97 ARG A CA 1
ATOM 742 C C . ARG A 1 97 ? -10.342 -6.063 21.252 1.00 96.62 97 ARG A C 1
ATOM 744 O O . ARG A 1 97 ? -9.297 -5.771 21.840 1.00 96.62 97 ARG A O 1
ATOM 751 N N . ASP A 1 98 ? -10.415 -6.222 19.937 1.00 96.75 98 ASP A N 1
ATOM 752 C CA . ASP A 1 98 ? -9.261 -6.187 19.037 1.00 96.75 98 ASP A CA 1
ATOM 753 C C . ASP A 1 98 ? -8.585 -4.815 19.033 1.00 96.75 98 ASP A C 1
ATOM 755 O O . ASP A 1 98 ? -7.363 -4.718 19.199 1.00 96.75 98 ASP A O 1
ATOM 759 N N . LEU A 1 99 ? -9.372 -3.737 18.951 1.00 95.56 99 LEU A N 1
ATOM 760 C CA . LEU A 1 99 ? -8.862 -2.369 19.046 1.00 95.56 99 LEU A CA 1
ATOM 761 C C . LEU A 1 99 ? -8.194 -2.101 20.398 1.00 95.56 99 LEU A C 1
ATOM 763 O O . LEU A 1 99 ? -7.110 -1.514 20.440 1.00 95.56 99 LEU A O 1
ATOM 767 N N . LEU A 1 100 ? -8.792 -2.548 21.506 1.00 94.75 100 LEU A N 1
ATOM 768 C CA . LEU A 1 100 ? -8.204 -2.382 22.837 1.00 94.75 100 LEU A CA 1
ATOM 769 C C . LEU A 1 100 ? -6.876 -3.136 22.970 1.00 94.75 100 LEU A C 1
ATOM 771 O O . LEU A 1 100 ? -5.903 -2.575 23.483 1.00 94.75 100 LEU A O 1
ATOM 775 N N . ILE A 1 101 ? -6.807 -4.381 22.491 1.00 95.12 101 ILE A N 1
ATOM 776 C CA . ILE A 1 101 ? -5.571 -5.176 22.479 1.00 95.12 101 ILE A CA 1
ATOM 777 C C . ILE A 1 101 ? -4.505 -4.477 21.630 1.00 95.12 101 ILE A C 1
ATOM 779 O O . ILE A 1 101 ? -3.368 -4.303 22.081 1.00 95.12 101 ILE A O 1
ATOM 783 N N . PHE A 1 102 ? -4.871 -4.038 20.426 1.00 94.75 102 PHE A N 1
ATOM 784 C CA . PHE A 1 102 ? -3.988 -3.327 19.510 1.00 94.75 102 PHE A CA 1
ATOM 785 C C . PHE A 1 102 ? -3.430 -2.038 20.124 1.00 94.75 102 PHE A C 1
ATOM 787 O O . PHE A 1 102 ? -2.213 -1.821 20.115 1.00 94.75 102 PHE A O 1
ATOM 794 N N . LEU A 1 103 ? -4.288 -1.193 20.701 1.00 94.12 103 LEU A N 1
ATOM 795 C CA . LEU A 1 103 ? -3.877 0.057 21.335 1.00 94.12 103 LEU A CA 1
ATOM 796 C C . LEU A 1 103 ? -2.958 -0.215 22.528 1.00 94.12 103 LEU A C 1
ATOM 798 O O . LEU A 1 103 ? -1.879 0.369 22.610 1.00 94.12 103 LEU A O 1
ATOM 802 N N . ARG A 1 104 ? -3.312 -1.158 23.411 1.00 93.81 104 ARG A N 1
ATOM 803 C CA . ARG A 1 104 ? -2.488 -1.512 24.582 1.00 93.81 104 ARG A CA 1
ATOM 804 C C . ARG A 1 104 ? -1.088 -1.998 24.197 1.00 93.81 104 ARG A C 1
ATOM 806 O O . ARG A 1 104 ? -0.126 -1.643 24.877 1.00 93.81 104 ARG A O 1
ATOM 813 N N . ARG A 1 105 ? -0.972 -2.766 23.107 1.00 91.81 105 ARG A N 1
ATOM 814 C CA . ARG A 1 105 ? 0.286 -3.345 22.589 1.00 91.81 105 ARG A CA 1
ATOM 815 C C . ARG A 1 105 ? 1.059 -2.421 21.640 1.00 91.81 105 ARG A C 1
ATOM 817 O O . ARG A 1 105 ? 2.070 -2.824 21.051 1.00 91.81 105 ARG A O 1
ATOM 824 N N . SER A 1 106 ? 0.599 -1.192 21.429 1.00 90.75 106 SER A N 1
ATOM 825 C CA . SER A 1 106 ? 1.219 -0.272 20.480 1.00 90.75 106 SER A CA 1
ATOM 826 C C . SER A 1 106 ? 1.480 1.104 21.080 1.00 90.75 106 SER A C 1
ATOM 828 O O . SER A 1 106 ? 0.938 1.506 22.107 1.00 90.75 106 SER A O 1
ATOM 830 N N . GLN A 1 107 ? 2.355 1.849 20.409 1.00 89.44 107 GLN A N 1
ATOM 831 C CA . GLN A 1 107 ? 2.667 3.228 20.780 1.00 89.44 107 GLN A CA 1
ATOM 832 C C . GLN A 1 107 ? 1.486 4.172 20.492 1.00 89.44 107 GLN A C 1
ATOM 834 O O . GLN A 1 107 ? 1.435 5.271 21.043 1.00 89.44 107 GLN A O 1
ATOM 839 N N . TYR A 1 108 ? 0.492 3.716 19.718 1.00 91.38 108 TYR A N 1
ATOM 840 C CA . TYR A 1 108 ? -0.709 4.477 19.387 1.00 91.38 108 TYR A CA 1
ATOM 841 C C . TYR A 1 108 ? -1.552 4.855 20.607 1.00 91.38 108 TYR A C 1
ATOM 843 O O . TYR A 1 108 ? -2.212 5.886 20.558 1.00 91.38 108 TYR A O 1
ATOM 851 N N . ARG A 1 109 ? -1.460 4.125 21.734 1.00 90.38 109 ARG A N 1
ATOM 852 C CA . ARG A 1 109 ? -2.119 4.520 22.998 1.00 90.38 109 ARG A CA 1
ATOM 853 C C . ARG A 1 109 ? -1.713 5.907 23.507 1.00 90.38 109 ARG A C 1
ATOM 855 O O . ARG A 1 109 ? -2.441 6.502 24.287 1.00 90.38 109 ARG A O 1
ATOM 862 N N . ARG A 1 110 ? -0.525 6.390 23.120 1.00 89.62 110 ARG A N 1
ATOM 863 C CA . ARG A 1 110 ? 0.009 7.704 23.520 1.00 89.62 110 ARG A CA 1
ATOM 864 C C . ARG A 1 110 ? -0.273 8.793 22.483 1.00 89.62 110 ARG A C 1
ATOM 866 O O . ARG A 1 110 ? 0.118 9.938 22.679 1.00 89.62 110 ARG A O 1
ATOM 873 N N . MET A 1 111 ? -0.905 8.446 21.365 1.00 90.19 111 MET A N 1
ATOM 874 C CA . MET A 1 111 ? -1.203 9.374 20.282 1.00 90.19 111 MET A CA 1
ATOM 875 C C . MET A 1 111 ? -2.655 9.833 20.358 1.00 90.19 111 MET A C 1
ATOM 877 O O . MET A 1 111 ? -3.541 9.096 20.784 1.00 90.19 111 MET A O 1
ATOM 881 N N . ARG A 1 112 ? -2.922 11.046 19.867 1.00 90.94 112 ARG A N 1
ATOM 882 C CA . ARG A 1 112 ? -4.300 11.475 19.608 1.00 90.94 112 ARG A CA 1
ATOM 883 C C . ARG A 1 112 ? -4.904 10.559 18.545 1.00 90.94 112 ARG A C 1
ATOM 885 O O . ARG A 1 112 ? -4.320 10.419 17.472 1.00 90.94 112 ARG A O 1
ATOM 892 N N . LEU A 1 113 ? -6.076 9.982 18.814 1.00 90.75 113 LEU A N 1
ATOM 893 C CA . LEU A 1 113 ? -6.744 9.050 17.894 1.00 90.75 113 LEU A CA 1
ATOM 894 C C . LEU A 1 113 ? -7.007 9.674 16.514 1.00 90.75 113 LEU A C 1
ATOM 896 O O . LEU A 1 113 ? -6.881 9.005 15.496 1.00 90.75 113 LEU A O 1
ATOM 900 N N . SER A 1 114 ? -7.254 10.986 16.451 1.00 88.75 114 SER A N 1
ATOM 901 C CA . SER A 1 114 ? -7.421 11.728 15.190 1.00 88.75 114 SER A CA 1
ATOM 902 C C . SER A 1 114 ? -6.161 11.772 14.314 1.00 88.75 114 SER A C 1
ATOM 904 O O . SER A 1 114 ? -6.217 12.119 13.132 1.00 88.75 114 SER A O 1
ATOM 906 N N . HIS A 1 115 ? -5.002 11.422 14.872 1.00 89.75 115 HIS A N 1
ATOM 907 C CA . HIS A 1 115 ? -3.728 11.343 14.162 1.00 89.75 115 HIS A CA 1
ATOM 908 C C . HIS A 1 115 ? -3.373 9.920 13.730 1.00 89.75 115 HIS A C 1
ATOM 910 O O . HIS A 1 115 ? -2.257 9.700 13.255 1.00 89.75 115 HIS A O 1
ATOM 916 N N . VAL A 1 116 ? -4.288 8.964 13.878 1.00 92.06 116 VAL A N 1
ATOM 917 C CA . VAL A 1 116 ? -4.068 7.568 13.514 1.00 92.06 116 VAL A CA 1
ATOM 918 C C . VAL A 1 116 ? -5.164 7.129 12.559 1.00 92.06 116 VAL A C 1
ATOM 920 O O . VAL A 1 116 ? -6.349 7.330 12.818 1.00 92.06 116 VAL A O 1
ATOM 923 N N . ILE A 1 117 ? -4.757 6.514 11.455 1.00 93.31 117 ILE A N 1
ATOM 924 C CA . ILE A 1 117 ? -5.676 5.918 10.491 1.00 93.31 117 ILE A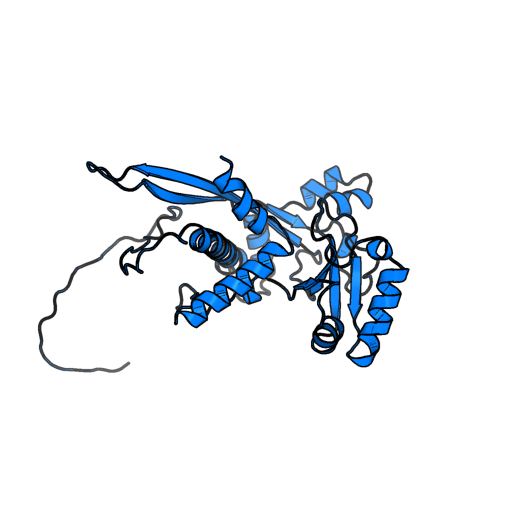 CA 1
ATOM 925 C C . ILE A 1 117 ? -5.480 4.409 10.429 1.00 93.31 117 ILE A C 1
ATOM 927 O O . ILE A 1 117 ? -4.353 3.918 10.510 1.00 93.31 117 ILE A O 1
ATOM 931 N N . LEU A 1 118 ? -6.587 3.700 10.238 1.00 95.81 118 LEU A N 1
ATOM 932 C CA . LEU A 1 118 ? -6.644 2.300 9.845 1.00 95.81 118 LEU A CA 1
ATOM 933 C C . LEU A 1 118 ? -6.980 2.248 8.359 1.00 95.81 118 LEU A C 1
ATOM 935 O O . LEU A 1 118 ? -8.031 2.728 7.944 1.00 95.81 118 LEU A O 1
ATOM 939 N N . GLN A 1 119 ? -6.092 1.689 7.548 1.00 94.94 119 GLN A N 1
ATOM 940 C CA . GLN A 1 119 ? -6.348 1.464 6.129 1.00 94.94 119 GLN A CA 1
ATOM 941 C C . GLN A 1 119 ? -6.449 -0.033 5.869 1.00 94.94 119 GLN A C 1
ATOM 943 O O . GLN A 1 119 ? -5.564 -0.766 6.299 1.00 94.94 119 GLN A O 1
ATOM 948 N N . ARG A 1 120 ? -7.495 -0.487 5.173 1.00 96.00 120 ARG A N 1
ATOM 949 C CA . ARG A 1 120 ? -7.669 -1.892 4.797 1.00 96.00 120 ARG A CA 1
ATOM 950 C C . ARG A 1 120 ? -6.398 -2.391 4.121 1.00 96.00 120 ARG A C 1
ATOM 952 O O . ARG A 1 120 ? -5.897 -1.773 3.180 1.00 96.00 120 ARG A O 1
ATOM 959 N N . TYR A 1 121 ? -5.844 -3.463 4.668 1.00 96.12 121 TYR A N 1
ATOM 960 C CA . TYR A 1 121 ? -4.654 -4.088 4.129 1.00 96.12 121 TYR A CA 1
ATOM 961 C C . TYR A 1 121 ? -5.022 -4.852 2.854 1.00 96.12 121 TYR A C 1
ATOM 963 O O . TYR A 1 121 ? -6.061 -5.505 2.801 1.00 96.12 121 TYR A O 1
ATOM 971 N N . ILE A 1 122 ? -4.191 -4.726 1.819 1.00 93.31 122 ILE A N 1
ATOM 972 C CA . ILE A 1 122 ? -4.399 -5.415 0.543 1.00 93.31 122 ILE A CA 1
ATOM 973 C C . ILE A 1 122 ? -3.830 -6.824 0.683 1.00 93.31 122 ILE A C 1
ATOM 975 O O . ILE A 1 122 ? -2.607 -6.987 0.714 1.00 93.31 122 ILE A O 1
ATOM 979 N N . ASP A 1 123 ? -4.728 -7.799 0.778 1.00 89.19 123 ASP A N 1
ATOM 980 C CA . ASP A 1 123 ? -4.427 -9.221 0.890 1.00 89.19 123 ASP A CA 1
ATOM 981 C C . ASP A 1 123 ? -5.497 -10.048 0.145 1.00 89.19 123 ASP A C 1
ATOM 983 O O . ASP A 1 123 ? -6.686 -9.780 0.344 1.00 89.19 123 ASP A O 1
ATOM 987 N N . PRO A 1 124 ? -5.106 -11.006 -0.720 1.00 92.06 124 PRO A N 1
ATOM 988 C CA . PRO A 1 124 ? -3.733 -11.280 -1.158 1.00 92.06 124 PRO A CA 1
ATOM 989 C C . PRO A 1 124 ? -3.198 -10.201 -2.128 1.00 92.06 124 PRO A C 1
ATOM 991 O O . PRO A 1 124 ? -3.920 -9.774 -3.033 1.00 92.06 124 PRO A O 1
ATOM 994 N N . PRO A 1 125 ? -1.939 -9.734 -1.987 1.00 94.62 125 PRO A N 1
ATOM 995 C CA . PRO A 1 125 ? -1.331 -8.826 -2.959 1.00 94.62 125 PRO A CA 1
ATOM 996 C C . PRO A 1 125 ? -0.864 -9.573 -4.220 1.00 94.62 125 PRO A C 1
ATOM 998 O O . PRO A 1 125 ? -0.561 -10.765 -4.180 1.00 94.62 125 PRO A O 1
ATOM 1001 N N . LEU A 1 126 ? -0.699 -8.848 -5.332 1.00 93.56 126 LEU A N 1
ATOM 1002 C CA . LEU A 1 126 ? 0.066 -9.361 -6.471 1.00 93.56 126 LEU A CA 1
ATOM 1003 C C . LEU A 1 126 ? 1.536 -9.523 -6.055 1.00 93.56 126 LEU A C 1
ATOM 1005 O O . LEU A 1 126 ? 2.156 -8.578 -5.563 1.00 93.56 126 LEU A O 1
ATOM 1009 N N . LEU A 1 127 ? 2.086 -10.718 -6.263 1.00 95.06 127 LEU A N 1
ATOM 1010 C CA . LEU A 1 127 ? 3.456 -11.058 -5.887 1.00 95.06 127 LEU A CA 1
ATOM 1011 C C . LEU A 1 127 ? 4.356 -11.180 -7.114 1.00 95.06 127 LEU A C 1
ATOM 1013 O O . LEU A 1 127 ? 3.973 -11.748 -8.137 1.00 95.06 127 LEU A O 1
ATOM 1017 N N . VAL A 1 128 ? 5.590 -10.714 -6.966 1.00 94.12 128 VAL A N 1
ATOM 1018 C CA . VAL A 1 128 ? 6.668 -10.868 -7.944 1.00 94.12 128 VAL A CA 1
ATOM 1019 C C . VAL A 1 128 ? 7.765 -11.654 -7.262 1.00 94.12 128 VAL A C 1
ATOM 1021 O O . VAL A 1 128 ? 8.246 -11.258 -6.208 1.00 94.12 128 VAL A O 1
ATOM 1024 N N . ASP A 1 129 ? 8.098 -12.815 -7.814 1.00 91.94 129 ASP A N 1
ATOM 1025 C CA . ASP A 1 129 ? 9.027 -13.757 -7.186 1.00 91.94 129 ASP A CA 1
ATOM 1026 C C . ASP A 1 129 ? 8.658 -14.083 -5.727 1.00 91.94 129 ASP A C 1
ATOM 1028 O O . ASP A 1 129 ? 9.476 -14.047 -4.814 1.00 91.94 129 ASP A O 1
ATOM 1032 N N . LYS A 1 130 ? 7.361 -14.334 -5.492 1.00 94.69 130 LYS A N 1
ATOM 1033 C CA . LYS A 1 130 ? 6.768 -14.548 -4.157 1.00 94.69 130 LYS A CA 1
ATOM 1034 C C . LYS A 1 130 ? 6.932 -13.363 -3.192 1.00 94.69 130 LYS A C 1
ATOM 1036 O O . LYS A 1 130 ? 6.553 -13.486 -2.035 1.00 94.69 130 LYS A O 1
ATOM 1041 N N . ARG A 1 131 ? 7.453 -12.217 -3.629 1.00 95.44 131 ARG A N 1
ATOM 1042 C CA . ARG A 1 131 ? 7.683 -11.026 -2.805 1.00 95.44 131 ARG A CA 1
ATOM 1043 C C . ARG A 1 131 ? 6.613 -9.987 -3.080 1.00 95.44 131 ARG A C 1
ATOM 1045 O O . ARG A 1 131 ? 6.163 -9.802 -4.214 1.00 95.44 131 ARG A O 1
ATOM 1052 N N . LYS A 1 132 ? 6.216 -9.281 -2.027 1.00 96.88 132 LYS A N 1
ATOM 1053 C CA . LYS A 1 132 ? 5.361 -8.106 -2.155 1.00 96.88 132 LYS A CA 1
ATOM 1054 C C . LYS A 1 132 ? 6.160 -6.956 -2.765 1.00 96.88 132 LYS A C 1
ATOM 1056 O O . LYS A 1 132 ? 7.352 -6.825 -2.493 1.00 96.88 132 LYS A O 1
ATOM 1061 N N . PHE A 1 133 ? 5.503 -6.113 -3.555 1.00 96.12 133 PHE A N 1
ATOM 1062 C CA . PHE A 1 133 ? 6.134 -4.941 -4.148 1.00 96.12 133 PHE A CA 1
ATOM 1063 C C . PHE A 1 133 ? 5.229 -3.708 -4.124 1.00 96.12 133 PHE A C 1
ATOM 1065 O O . PHE A 1 133 ? 4.018 -3.798 -3.922 1.00 96.12 133 PHE A O 1
ATOM 1072 N N . ASP A 1 134 ? 5.837 -2.542 -4.327 1.00 95.44 134 ASP A N 1
ATOM 1073 C CA . ASP A 1 134 ? 5.137 -1.305 -4.657 1.00 95.44 134 ASP A CA 1
ATOM 1074 C C . ASP A 1 134 ? 5.807 -0.602 -5.837 1.00 95.44 134 ASP A C 1
ATOM 1076 O O . ASP A 1 134 ? 6.981 -0.831 -6.123 1.00 95.44 134 ASP A O 1
ATOM 1080 N N . MET A 1 135 ? 5.070 0.287 -6.495 1.00 93.19 135 MET A N 1
ATOM 1081 C CA . MET A 1 135 ? 5.612 1.161 -7.529 1.00 93.19 135 MET A CA 1
ATOM 1082 C C . MET A 1 135 ? 5.794 2.579 -6.995 1.00 93.19 135 MET A C 1
ATOM 1084 O O . MET A 1 135 ? 4.846 3.222 -6.532 1.00 93.19 135 MET A O 1
ATOM 1088 N N . ARG A 1 136 ? 7.007 3.113 -7.139 1.00 92.62 136 ARG A N 1
ATOM 1089 C CA . ARG A 1 136 ? 7.281 4.537 -6.988 1.00 92.62 136 ARG A CA 1
ATOM 1090 C C . ARG A 1 136 ? 7.231 5.199 -8.353 1.00 92.62 136 ARG A C 1
ATOM 1092 O O . ARG A 1 136 ? 8.159 5.062 -9.137 1.00 92.62 136 ARG A O 1
ATOM 1099 N N . VAL A 1 137 ? 6.186 5.983 -8.578 1.00 90.88 137 VAL A N 1
ATOM 1100 C CA . VAL A 1 137 ? 5.999 6.768 -9.801 1.00 90.88 137 VAL A CA 1
ATOM 1101 C C . VAL A 1 137 ? 6.246 8.247 -9.501 1.00 90.88 137 VAL A C 1
ATOM 1103 O O . VAL A 1 137 ? 5.841 8.735 -8.440 1.00 90.88 137 VAL A O 1
ATOM 1106 N N . TYR A 1 138 ? 6.904 8.962 -10.413 1.00 90.44 138 TYR A N 1
ATOM 1107 C CA . TYR A 1 138 ? 7.228 10.380 -10.246 1.00 90.44 138 TYR A CA 1
ATOM 1108 C C . TYR A 1 138 ? 6.380 11.249 -11.170 1.00 90.44 138 TYR A C 1
ATOM 1110 O O . TYR A 1 138 ? 6.236 10.961 -12.355 1.00 90.44 138 TYR A O 1
ATOM 1118 N N . TYR A 1 139 ? 5.846 12.335 -10.614 1.00 86.50 139 TYR A N 1
ATOM 1119 C CA . TYR A 1 139 ? 5.072 13.328 -11.349 1.00 86.50 139 TYR A CA 1
ATOM 1120 C C . TYR A 1 139 ? 5.701 14.701 -11.153 1.00 86.50 139 TYR A C 1
ATOM 1122 O O . TYR A 1 139 ? 5.859 15.157 -10.020 1.00 86.50 139 TYR A O 1
ATOM 1130 N N . LEU A 1 140 ? 6.029 15.363 -12.258 1.00 86.94 140 LEU A N 1
ATOM 1131 C CA . LEU A 1 140 ? 6.414 16.767 -12.277 1.00 86.94 140 LEU A CA 1
ATOM 1132 C C . LEU A 1 140 ? 5.206 17.584 -12.726 1.00 86.94 140 LEU A C 1
ATOM 1134 O O . LEU A 1 140 ? 4.734 17.447 -13.852 1.00 86.94 140 LEU A O 1
ATOM 1138 N N . ILE A 1 141 ? 4.706 18.438 -11.837 1.00 81.75 141 ILE A N 1
ATOM 1139 C CA . ILE A 1 141 ? 3.573 19.315 -12.125 1.00 81.75 141 ILE A CA 1
ATOM 1140 C C . ILE A 1 141 ? 4.109 20.724 -12.337 1.00 81.75 141 ILE A C 1
ATOM 1142 O O . ILE A 1 141 ? 4.609 21.354 -11.405 1.00 81.75 141 ILE A O 1
ATOM 1146 N N . VAL A 1 142 ? 3.980 21.224 -13.560 1.00 81.31 142 VAL A N 1
ATOM 1147 C CA . VAL A 1 142 ? 4.368 22.582 -13.938 1.00 81.31 142 VAL A CA 1
ATOM 1148 C C . VAL A 1 142 ? 3.109 23.419 -14.078 1.00 81.31 142 VAL A C 1
ATOM 1150 O O . VAL A 1 142 ? 2.221 23.106 -14.868 1.00 81.31 142 VAL A O 1
ATOM 1153 N N . ASN A 1 143 ? 3.024 24.495 -13.304 1.00 72.94 143 ASN A N 1
ATOM 1154 C CA . ASN A 1 143 ? 1.968 25.484 -13.458 1.00 72.94 143 ASN A CA 1
ATOM 1155 C C . ASN A 1 143 ? 2.418 26.531 -14.475 1.00 72.94 143 ASN A C 1
ATOM 1157 O O . ASN A 1 143 ? 3.394 27.243 -14.239 1.00 72.94 143 ASN A O 1
ATOM 1161 N N . THR A 1 144 ? 1.685 26.655 -15.574 1.00 68.75 144 THR A N 1
ATOM 1162 C CA . THR A 1 144 ? 1.872 27.764 -16.504 1.00 68.75 144 THR A CA 1
ATOM 1163 C C . THR A 1 144 ? 0.797 28.799 -16.225 1.00 68.75 144 THR A C 1
ATOM 1165 O O . THR A 1 144 ? -0.371 28.606 -16.576 1.00 68.75 144 THR A O 1
ATOM 1168 N N . ARG A 1 145 ? 1.195 29.908 -15.599 1.00 64.44 145 ARG A N 1
ATOM 1169 C CA . ARG A 1 145 ? 0.383 31.124 -15.605 1.00 64.44 145 ARG A CA 1
ATOM 1170 C C . ARG A 1 145 ? 0.484 31.729 -16.994 1.00 64.44 145 ARG A C 1
ATOM 1172 O O . ARG A 1 145 ? 1.577 32.090 -17.418 1.00 64.44 145 ARG A O 1
ATOM 1179 N N . ARG A 1 146 ? -0.641 31.826 -17.692 1.00 62.22 146 ARG A N 1
ATOM 1180 C CA . ARG A 1 146 ? -0.740 32.572 -18.942 1.00 62.22 146 ARG A CA 1
ATOM 1181 C C . ARG A 1 146 ? -1.628 33.778 -18.694 1.00 62.22 146 ARG A C 1
ATOM 1183 O O . ARG A 1 146 ? -2.686 33.661 -18.081 1.00 62.22 146 ARG A O 1
ATOM 1190 N N . GLN A 1 147 ? -1.173 34.945 -19.121 1.00 56.66 147 GLN A N 1
ATOM 1191 C CA . GLN A 1 147 ? -2.078 36.070 -19.305 1.00 56.66 147 GLN A CA 1
ATOM 1192 C C . GLN A 1 147 ? -2.770 35.830 -20.642 1.00 56.66 147 GLN A C 1
ATOM 1194 O O . GLN A 1 147 ? -2.083 35.600 -21.639 1.00 56.66 147 GLN A O 1
ATOM 1199 N N . SER A 1 148 ? -4.104 35.796 -20.662 1.00 58.06 148 SER A N 1
ATOM 1200 C CA . SER A 1 148 ? -4.829 35.733 -21.930 1.00 58.06 148 SER A CA 1
ATOM 1201 C C . SER A 1 148 ? -4.412 36.944 -22.767 1.00 58.06 148 SER A C 1
ATOM 1203 O O . SER A 1 148 ? -4.379 38.064 -22.256 1.00 58.06 148 SER A O 1
ATOM 1205 N N . SER A 1 149 ? -4.029 36.708 -24.021 1.00 54.62 149 SER A N 1
ATOM 1206 C CA . SER A 1 149 ? -3.538 37.723 -24.956 1.00 54.62 149 SER A CA 1
ATOM 1207 C C . SER A 1 149 ? -4.670 38.684 -25.336 1.00 54.62 149 SER A C 1
ATOM 1209 O O . SER A 1 149 ? -5.312 38.530 -26.366 1.00 54.62 149 SER A O 1
ATOM 1211 N N . GLY A 1 150 ? -4.969 39.641 -24.461 1.00 57.78 150 GLY A N 1
ATOM 1212 C CA . GLY A 1 150 ? -5.998 40.656 -24.653 1.00 57.78 150 GLY A CA 1
ATOM 1213 C C . GLY A 1 150 ? -5.966 41.693 -23.532 1.00 57.78 150 GLY A C 1
ATOM 1214 O O . GLY A 1 150 ? -5.638 41.378 -22.386 1.00 57.78 150 GLY A O 1
ATOM 1215 N N . VAL A 1 151 ? -6.296 42.944 -23.858 1.00 46.50 151 VAL A N 1
ATOM 1216 C CA . VAL A 1 151 ? -6.424 44.032 -22.876 1.00 46.50 151 VAL A CA 1
ATOM 1217 C C . VAL A 1 151 ? -7.554 43.664 -21.905 1.00 46.50 151 VAL A C 1
ATOM 1219 O O . VAL A 1 151 ? -8.697 43.500 -22.317 1.00 46.50 151 VAL A O 1
ATOM 1222 N N . GLY A 1 152 ? -7.222 43.453 -20.625 1.00 58.59 152 GLY A N 1
ATOM 1223 C CA . GLY A 1 152 ? -8.158 42.947 -19.605 1.00 58.59 152 GLY A CA 1
ATOM 1224 C C . GLY A 1 152 ? -8.194 41.418 -19.434 1.00 58.59 152 GLY A C 1
ATOM 1225 O O . GLY A 1 152 ? -9.075 40.901 -18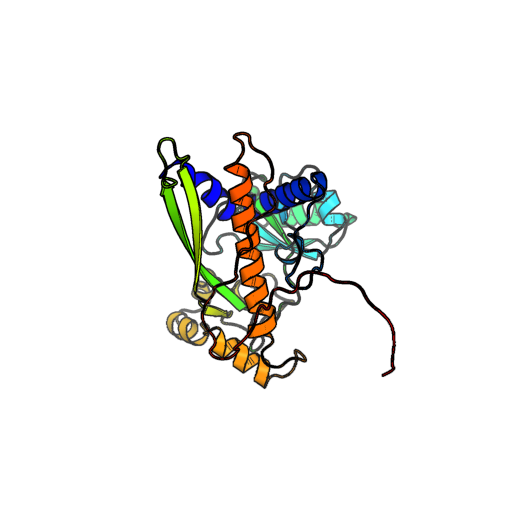.744 1.00 58.59 152 GLY A O 1
ATOM 1226 N N . GLY A 1 153 ? -7.254 40.679 -20.035 1.00 55.47 153 GLY A N 1
ATOM 1227 C CA . GLY A 1 153 ? -7.191 39.217 -19.979 1.00 55.47 153 GLY A CA 1
ATOM 1228 C C . GLY A 1 153 ? -7.096 38.657 -18.554 1.00 55.47 153 GLY A C 1
ATOM 1229 O O . GLY A 1 153 ? -6.167 38.962 -17.801 1.00 55.47 153 GLY A O 1
ATOM 1230 N N . ARG A 1 154 ? -8.052 37.796 -18.178 1.00 55.19 154 ARG A N 1
ATOM 1231 C CA . ARG A 1 154 ? -8.005 37.056 -16.908 1.00 55.19 154 ARG A CA 1
ATOM 1232 C C . ARG A 1 154 ? -6.791 36.114 -16.903 1.00 55.19 154 ARG A C 1
ATOM 1234 O O . ARG A 1 154 ? -6.483 35.517 -17.928 1.00 55.19 154 ARG A O 1
ATOM 1241 N N . PRO A 1 155 ? -6.100 35.928 -15.766 1.00 57.12 155 PRO A N 1
ATOM 1242 C CA . PRO A 1 155 ? -5.014 34.961 -15.687 1.00 57.12 155 PRO A CA 1
ATOM 1243 C C . PRO A 1 155 ? -5.559 33.538 -15.861 1.00 57.12 155 PRO A C 1
ATOM 1245 O O . PRO A 1 155 ? -6.261 33.006 -14.996 1.00 57.12 155 PRO A O 1
ATOM 1248 N N . GLU A 1 156 ? -5.195 32.892 -16.961 1.00 58.69 156 GLU A N 1
ATOM 1249 C CA . GLU A 1 156 ? -5.449 31.478 -17.178 1.00 58.69 156 GLU A CA 1
ATOM 1250 C C . GLU A 1 156 ? -4.368 30.662 -16.475 1.00 58.69 156 GLU A C 1
ATOM 1252 O O . GLU A 1 156 ? -3.172 30.749 -16.760 1.00 58.69 156 GLU A O 1
ATOM 1257 N N . THR A 1 157 ? -4.799 29.856 -15.508 1.00 61.34 157 THR A N 1
ATOM 1258 C CA . THR A 1 157 ? -3.909 28.927 -14.810 1.00 61.34 157 THR A CA 1
ATOM 1259 C C . THR A 1 157 ? -4.105 27.535 -15.403 1.00 61.34 157 THR A C 1
ATOM 1261 O O . THR A 1 157 ? -5.176 26.927 -15.258 1.00 61.34 157 THR A O 1
ATOM 1264 N N . GLY A 1 158 ? -3.081 27.056 -16.110 1.00 66.00 158 GLY A N 1
ATOM 1265 C CA . G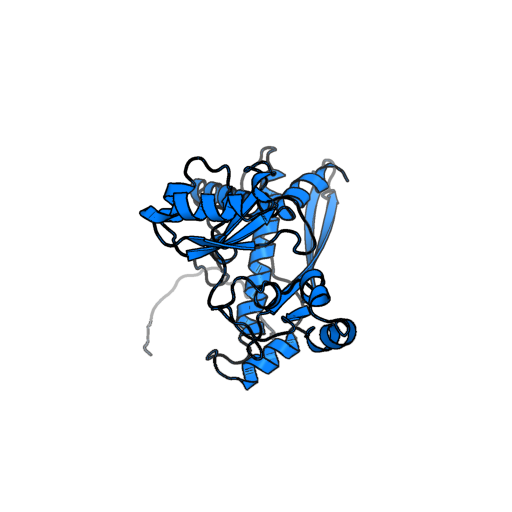LY A 1 158 ? -2.989 25.708 -16.669 1.00 66.00 158 GLY A CA 1
ATOM 1266 C C . GLY A 1 158 ? -1.919 24.882 -15.958 1.00 66.00 158 GLY A C 1
ATOM 1267 O O . GLY A 1 158 ? -1.012 25.432 -15.336 1.00 66.00 158 GLY A O 1
ATOM 1268 N N . TYR A 1 159 ? -2.022 23.557 -16.056 1.00 69.38 159 TYR A N 1
ATOM 1269 C CA . TYR A 1 159 ? -1.021 22.640 -15.515 1.00 69.38 159 TYR A CA 1
ATOM 1270 C C . TYR A 1 159 ? -0.563 21.679 -16.600 1.00 69.38 159 TYR A C 1
ATOM 1272 O O . TYR A 1 159 ? -1.390 21.117 -17.317 1.00 69.38 159 TYR A O 1
ATOM 1280 N N . PHE A 1 160 ? 0.742 21.451 -16.652 1.00 76.94 160 PHE A N 1
ATOM 1281 C CA . PHE A 1 160 ? 1.334 20.308 -17.323 1.00 76.94 160 PHE A CA 1
ATOM 1282 C C . PHE A 1 160 ? 1.747 19.303 -16.259 1.00 76.94 160 PHE A C 1
ATOM 1284 O O . PHE A 1 160 ? 2.398 19.666 -15.281 1.00 76.94 160 PHE A O 1
ATOM 1291 N N . ALA A 1 161 ? 1.342 18.050 -16.432 1.00 78.44 161 ALA A N 1
ATOM 1292 C CA . ALA A 1 161 ? 1.776 16.951 -15.588 1.00 78.44 161 ALA A CA 1
ATOM 1293 C C . ALA A 1 161 ? 2.650 16.028 -16.435 1.00 78.44 161 ALA A C 1
ATOM 1295 O O . ALA A 1 161 ? 2.161 15.386 -17.362 1.00 78.44 161 ALA A O 1
ATOM 1296 N N . PHE A 1 162 ? 3.939 15.983 -16.120 1.00 84.12 162 PHE A N 1
ATOM 1297 C CA . PHE A 1 162 ? 4.891 15.066 -16.728 1.00 84.12 162 PHE A CA 1
ATOM 1298 C C . PHE A 1 162 ? 5.034 13.847 -15.833 1.00 84.12 162 PHE A C 1
ATOM 1300 O O . PHE A 1 162 ? 5.193 13.969 -14.617 1.00 84.12 162 PHE A O 1
ATOM 1307 N N . LEU A 1 163 ? 4.971 12.674 -16.446 1.00 85.19 163 LEU A N 1
ATOM 1308 C CA . LEU A 1 163 ? 5.027 11.397 -15.762 1.00 85.19 163 LEU A CA 1
ATOM 1309 C C . LEU A 1 163 ? 6.345 10.706 -16.074 1.00 85.19 163 LEU A C 1
ATOM 1311 O O . LEU A 1 163 ? 6.639 10.435 -17.234 1.00 85.19 163 LEU A O 1
ATOM 1315 N N . HIS A 1 164 ? 7.076 10.344 -15.028 1.00 89.94 164 HIS A N 1
ATOM 1316 C CA . HIS A 1 164 ? 8.191 9.421 -15.128 1.00 89.94 164 HIS A CA 1
ATOM 1317 C C . HIS A 1 164 ? 7.783 8.084 -14.487 1.00 89.94 164 HIS A C 1
ATOM 1319 O O . HIS A 1 164 ? 7.357 8.070 -13.324 1.00 89.94 164 HIS A O 1
ATOM 1325 N N . PRO A 1 165 ? 7.907 6.955 -15.212 1.00 86.44 165 PRO A N 1
ATOM 1326 C CA . PRO A 1 165 ? 7.348 5.666 -14.795 1.00 86.44 165 PRO A CA 1
ATOM 1327 C C . PRO A 1 165 ? 7.991 5.146 -13.498 1.00 86.44 165 PRO A C 1
ATOM 1329 O O . PRO A 1 165 ? 7.352 4.433 -12.729 1.00 86.44 165 PRO A O 1
ATOM 1332 N N . GLY A 1 166 ? 9.204 5.614 -13.197 1.00 93.12 166 GLY A N 1
ATOM 1333 C CA . GLY A 1 166 ? 9.848 5.450 -11.901 1.00 93.12 166 GLY A CA 1
ATOM 1334 C C . GLY A 1 166 ? 10.415 4.049 -11.745 1.00 93.12 166 GLY A C 1
ATOM 1335 O O . GLY A 1 166 ? 11.082 3.576 -12.659 1.00 93.12 166 GLY A O 1
ATOM 1336 N N . PHE A 1 167 ? 10.193 3.416 -10.597 1.00 94.75 167 PHE A N 1
ATOM 1337 C CA . PHE A 1 167 ? 10.730 2.086 -10.307 1.00 94.75 167 PHE A CA 1
ATOM 1338 C C . PHE A 1 167 ? 9.827 1.289 -9.369 1.00 94.75 167 PHE A C 1
ATOM 1340 O O . PHE A 1 167 ? 8.955 1.823 -8.679 1.00 94.75 167 PHE A O 1
ATOM 1347 N N . VAL A 1 168 ? 10.064 -0.012 -9.341 1.00 95.56 168 VAL A N 1
ATOM 1348 C CA . VAL A 1 168 ? 9.387 -1.009 -8.525 1.00 95.56 168 VAL A CA 1
ATOM 1349 C C . VAL A 1 168 ? 10.291 -1.363 -7.351 1.00 95.56 168 VAL A C 1
ATOM 1351 O O . VAL A 1 168 ? 11.496 -1.526 -7.515 1.00 95.56 168 VAL A O 1
ATOM 1354 N N . ARG A 1 169 ? 9.719 -1.464 -6.153 1.00 95.44 169 ARG A N 1
ATOM 1355 C CA . ARG A 1 169 ? 10.427 -1.822 -4.919 1.00 95.44 169 ARG A CA 1
ATOM 1356 C C . ARG A 1 169 ? 9.858 -3.110 -4.369 1.00 95.44 169 ARG A C 1
ATOM 1358 O O . ARG A 1 169 ? 8.694 -3.128 -3.969 1.00 95.44 169 ARG A O 1
ATOM 1365 N N . LEU A 1 170 ? 10.670 -4.154 -4.336 1.00 95.19 170 LEU A N 1
ATOM 1366 C CA . LEU A 1 170 ? 10.306 -5.454 -3.792 1.00 95.19 170 LEU A CA 1
ATOM 1367 C C . LEU A 1 170 ? 10.704 -5.533 -2.311 1.00 95.19 170 LEU A C 1
ATOM 1369 O O . LEU A 1 170 ? 11.646 -4.880 -1.864 1.00 95.19 170 LEU A O 1
ATOM 1373 N N . CYS A 1 171 ? 9.989 -6.347 -1.536 1.00 94.50 171 CYS A N 1
ATOM 1374 C CA . CYS A 1 171 ? 10.470 -6.786 -0.229 1.00 94.50 171 CYS A CA 1
ATOM 1375 C C . CYS A 1 171 ? 11.684 -7.719 -0.388 1.00 94.50 171 CYS A C 1
ATOM 1377 O O . CYS A 1 171 ? 11.731 -8.571 -1.283 1.00 94.50 171 CYS A O 1
ATOM 1379 N N . SER A 1 172 ? 12.632 -7.623 0.543 1.00 91.94 172 SER A N 1
ATOM 1380 C CA . SER A 1 172 ? 13.845 -8.448 0.571 1.00 91.94 172 SER A CA 1
ATOM 1381 C C . SER A 1 172 ? 13.591 -9.901 0.965 1.00 91.94 172 SER A C 1
ATOM 1383 O O . SER A 1 172 ? 14.472 -10.736 0.779 1.00 91.94 172 SER A O 1
ATOM 1385 N N . SER A 1 173 ? 12.395 -10.246 1.444 1.00 92.25 173 SER A N 1
ATOM 1386 C CA . SER A 1 173 ? 11.985 -11.622 1.757 1.00 92.25 173 SER A CA 1
ATOM 1387 C C . SER A 1 173 ? 10.633 -11.970 1.116 1.00 92.25 173 SER A C 1
ATOM 1389 O O . SER A 1 173 ? 9.854 -11.054 0.824 1.00 92.25 173 SER A O 1
ATOM 1391 N N . PRO A 1 174 ? 10.349 -13.265 0.869 1.00 95.06 174 PRO A N 1
ATOM 1392 C CA . PRO A 1 174 ? 9.046 -13.721 0.388 1.00 95.06 174 PRO A CA 1
ATOM 1393 C C . PRO A 1 174 ? 7.897 -13.285 1.303 1.00 95.06 174 PRO A C 1
ATOM 1395 O O . PRO A 1 174 ? 8.057 -13.167 2.513 1.00 95.06 174 PRO A O 1
ATOM 1398 N N . TYR A 1 175 ? 6.736 -13.042 0.708 1.00 96.38 175 TYR A N 1
ATOM 1399 C CA . TYR A 1 175 ? 5.514 -12.700 1.420 1.00 96.38 175 TYR A CA 1
ATOM 1400 C C . TYR A 1 175 ? 4.978 -13.912 2.184 1.00 96.38 175 TYR A C 1
ATOM 1402 O O . TYR A 1 175 ? 4.815 -14.981 1.596 1.00 96.38 175 TYR A O 1
ATOM 1410 N N . ASP A 1 176 ? 4.648 -13.717 3.457 1.00 95.50 176 ASP A N 1
ATOM 1411 C CA . ASP A 1 176 ? 3.978 -14.709 4.292 1.00 95.50 176 ASP A CA 1
ATOM 1412 C C . ASP A 1 176 ? 2.741 -14.063 4.940 1.00 95.50 176 ASP A C 1
ATOM 1414 O O . ASP A 1 176 ? 2.893 -13.154 5.757 1.00 95.50 176 ASP A O 1
ATOM 1418 N N . PRO A 1 177 ? 1.512 -14.474 4.579 1.00 93.50 177 PRO A N 1
ATOM 1419 C CA . PRO A 1 177 ? 0.299 -13.927 5.183 1.00 93.50 177 PRO A CA 1
ATOM 1420 C C . PRO A 1 177 ? 0.100 -14.356 6.647 1.00 93.50 177 PRO A C 1
ATOM 1422 O O . PRO A 1 177 ? -0.696 -13.735 7.350 1.00 93.50 177 PRO A O 1
ATOM 1425 N N . SER A 1 178 ? 0.797 -15.397 7.119 1.00 93.44 178 SER A N 1
ATOM 1426 C CA . SER A 1 178 ? 0.654 -15.913 8.484 1.00 93.44 178 SER A CA 1
ATOM 1427 C C . SER A 1 178 ? 1.471 -15.127 9.520 1.00 93.44 178 SER A C 1
ATOM 1429 O O . SER A 1 178 ? 1.061 -15.027 10.680 1.00 93.44 178 SER A O 1
ATOM 1431 N N . ASP A 1 179 ? 2.574 -14.488 9.110 1.00 93.94 179 ASP A N 1
ATOM 1432 C CA . ASP A 1 179 ? 3.458 -13.720 9.995 1.00 93.94 179 ASP A CA 1
ATOM 1433 C C . ASP A 1 179 ? 3.221 -12.202 9.920 1.00 93.94 179 ASP A C 1
ATOM 1435 O O . ASP A 1 179 ? 4.083 -11.401 9.553 1.00 93.94 179 ASP A O 1
ATOM 1439 N N . LEU A 1 180 ? 2.044 -11.772 10.383 1.00 91.50 180 LEU A N 1
ATOM 1440 C CA . LEU A 1 180 ? 1.679 -10.349 10.449 1.00 91.50 180 LEU A CA 1
ATOM 1441 C C . LEU A 1 180 ? 2.566 -9.521 11.402 1.00 91.50 180 LEU A C 1
ATOM 1443 O O . LEU A 1 180 ? 2.499 -8.284 11.397 1.00 91.50 180 LEU A O 1
ATOM 1447 N N . LYS A 1 181 ? 3.367 -10.171 12.260 1.00 89.94 181 LYS A N 1
ATOM 1448 C CA . LYS A 1 181 ? 4.289 -9.495 13.187 1.00 89.94 181 LYS A CA 1
ATOM 1449 C C . LYS A 1 181 ? 5.565 -9.072 12.468 1.00 89.94 181 LYS A C 1
ATOM 1451 O O . LYS A 1 181 ? 6.097 -8.001 12.780 1.00 89.94 181 LYS A O 1
ATOM 1456 N N . ASN A 1 182 ? 6.027 -9.858 11.498 1.00 92.06 182 ASN A N 1
ATOM 1457 C CA . ASN A 1 182 ? 7.174 -9.515 10.675 1.00 92.06 182 ASN A CA 1
ATOM 1458 C C . ASN A 1 182 ? 6.799 -8.527 9.563 1.00 92.06 182 ASN A C 1
ATOM 1460 O O . ASN A 1 182 ? 6.597 -8.853 8.393 1.00 92.06 182 ASN A O 1
ATOM 1464 N N . LEU A 1 183 ? 6.757 -7.247 9.931 1.00 91.88 183 LEU A N 1
ATOM 1465 C CA . LEU A 1 183 ? 6.387 -6.167 9.017 1.00 91.88 183 LEU A CA 1
ATOM 1466 C C . LEU A 1 183 ? 7.285 -6.054 7.778 1.00 91.88 183 LEU A C 1
ATOM 1468 O O . LEU A 1 183 ? 6.850 -5.461 6.791 1.00 91.88 183 LEU A O 1
ATOM 1472 N N . ALA A 1 184 ? 8.504 -6.597 7.784 1.00 91.38 184 ALA A N 1
ATOM 1473 C CA . ALA A 1 184 ? 9.366 -6.557 6.607 1.00 91.38 184 ALA A CA 1
ATOM 1474 C C . ALA A 1 184 ? 8.863 -7.440 5.457 1.00 91.38 184 ALA A C 1
ATOM 1476 O O . ALA A 1 184 ? 9.161 -7.150 4.301 1.00 91.38 184 ALA A O 1
ATOM 1477 N N . LEU A 1 185 ? 8.031 -8.446 5.731 1.00 93.81 185 LEU A N 1
ATOM 1478 C CA . LEU A 1 185 ? 7.378 -9.235 4.679 1.00 93.81 185 LEU A CA 1
ATOM 1479 C C . LEU A 1 185 ? 6.252 -8.432 4.000 1.00 93.81 185 LEU A C 1
ATOM 1481 O O . LEU A 1 185 ? 5.933 -8.625 2.827 1.00 93.81 185 LEU A O 1
ATOM 1485 N N . HIS A 1 186 ? 5.684 -7.463 4.725 1.00 94.56 186 HIS A N 1
ATOM 1486 C CA . HIS A 1 186 ? 4.471 -6.740 4.342 1.00 94.56 186 HIS A CA 1
ATOM 1487 C C . HIS A 1 186 ? 4.695 -5.286 3.894 1.00 94.56 186 HIS A C 1
ATOM 1489 O O . HIS A 1 186 ? 3.799 -4.721 3.248 1.00 94.56 186 HIS A O 1
ATOM 1495 N N . LEU A 1 187 ? 5.826 -4.665 4.253 1.00 93.44 187 LEU A N 1
ATOM 1496 C CA . LEU A 1 187 ? 6.133 -3.250 4.014 1.00 93.44 187 LEU A CA 1
ATOM 1497 C C . LEU A 1 187 ? 7.384 -3.077 3.152 1.00 93.44 187 LEU A C 1
ATOM 1499 O O . LEU A 1 187 ? 8.507 -3.223 3.615 1.00 93.44 187 LEU A O 1
ATOM 1503 N N . THR A 1 188 ? 7.202 -2.604 1.931 1.00 92.88 188 THR A N 1
ATOM 1504 C CA . THR A 1 188 ? 8.244 -2.391 0.907 1.00 92.88 188 THR A CA 1
ATOM 1505 C C . THR A 1 188 ? 9.122 -1.149 1.140 1.00 92.88 188 THR A C 1
ATOM 1507 O O . THR A 1 188 ? 9.964 -0.780 0.320 1.00 92.88 188 THR A O 1
ATOM 1510 N N . ASN A 1 189 ? 8.925 -0.430 2.250 1.00 90.88 189 ASN A N 1
ATOM 1511 C CA . ASN A 1 189 ? 9.721 0.746 2.585 1.00 90.88 189 ASN A CA 1
ATOM 1512 C C . ASN A 1 189 ? 11.193 0.362 2.789 1.00 90.88 189 ASN A C 1
ATOM 1514 O O . ASN A 1 189 ? 11.497 -0.401 3.698 1.00 90.88 189 ASN A O 1
ATOM 1518 N N . GLN A 1 190 ? 12.108 0.980 2.036 1.00 86.50 190 GLN A N 1
ATOM 1519 C CA . GLN A 1 190 ? 13.553 0.739 2.175 1.00 86.50 190 GLN A CA 1
ATOM 1520 C C . GLN A 1 190 ? 14.052 0.922 3.617 1.00 86.50 190 GLN A C 1
ATOM 1522 O O . GLN A 1 190 ? 14.864 0.141 4.077 1.00 86.50 190 GLN A O 1
ATOM 1527 N N . SER A 1 191 ? 13.511 1.879 4.377 1.00 85.94 191 SER A N 1
ATOM 1528 C CA . SER A 1 191 ? 13.832 2.065 5.802 1.00 85.94 191 SER A CA 1
ATOM 1529 C C . SER A 1 191 ? 13.381 0.918 6.713 1.00 85.94 191 SER A C 1
ATOM 1531 O O . SER A 1 191 ? 13.948 0.738 7.786 1.00 85.94 191 SER A O 1
ATOM 1533 N N . VAL A 1 192 ? 12.334 0.181 6.333 1.00 86.12 192 VAL A N 1
ATOM 1534 C CA . VAL A 1 192 ? 11.877 -1.021 7.048 1.00 86.12 192 VAL A CA 1
ATOM 1535 C C . VAL A 1 192 ? 12.729 -2.216 6.629 1.00 86.12 192 VAL A C 1
ATOM 1537 O O . VAL A 1 192 ? 13.188 -2.952 7.495 1.00 86.12 192 VAL A O 1
ATOM 1540 N N . GLN A 1 193 ? 12.992 -2.358 5.327 1.00 88.94 193 GLN A N 1
ATOM 1541 C CA . GLN A 1 193 ? 13.829 -3.424 4.772 1.00 88.94 193 GLN A CA 1
ATOM 1542 C C . GLN A 1 193 ? 15.279 -3.347 5.280 1.00 88.94 193 GLN A C 1
ATOM 1544 O O . GLN A 1 193 ? 15.842 -4.359 5.682 1.00 88.94 193 GLN A O 1
ATOM 1549 N N . ALA A 1 194 ? 15.845 -2.142 5.379 1.00 85.62 194 ALA A N 1
ATOM 1550 C CA . ALA A 1 194 ? 17.203 -1.905 5.872 1.00 85.62 194 ALA A CA 1
ATOM 1551 C C . ALA A 1 194 ? 17.435 -2.348 7.318 1.00 85.62 194 ALA A C 1
ATOM 1553 O O . ALA A 1 194 ? 18.567 -2.580 7.713 1.00 85.62 194 ALA A O 1
ATOM 1554 N N . ARG A 1 195 ? 16.375 -2.469 8.125 1.00 84.88 195 ARG A N 1
ATOM 1555 C CA . ARG A 1 195 ? 16.492 -2.938 9.514 1.00 84.88 195 ARG A CA 1
ATOM 1556 C C . ARG A 1 195 ? 16.623 -4.455 9.629 1.00 84.88 195 ARG A C 1
ATOM 1558 O O . ARG A 1 195 ? 16.849 -4.935 10.730 1.00 84.88 195 ARG A O 1
ATOM 1565 N N . GLN A 1 196 ? 16.402 -5.193 8.542 1.00 78.62 196 GLN A N 1
ATOM 1566 C CA . GLN A 1 196 ? 16.413 -6.658 8.554 1.00 78.62 196 GLN A CA 1
ATOM 1567 C C . GLN A 1 196 ? 17.783 -7.253 8.247 1.00 78.62 196 GLN A C 1
ATOM 1569 O O . GLN A 1 196 ? 18.019 -8.413 8.557 1.00 78.62 196 GLN A O 1
ATOM 1574 N N . SER A 1 197 ? 18.660 -6.501 7.585 1.00 77.50 197 SER A N 1
ATOM 1575 C CA . SER A 1 197 ? 19.932 -7.029 7.111 1.00 77.50 197 SER A CA 1
ATOM 1576 C C . SER A 1 197 ? 20.972 -5.926 7.029 1.00 77.50 197 SER A C 1
ATOM 1578 O O . SER A 1 197 ? 20.702 -4.847 6.502 1.00 77.50 197 SER A O 1
ATOM 1580 N N . GLU A 1 198 ? 22.176 -6.230 7.501 1.00 75.88 198 GLU A N 1
ATOM 1581 C CA . GLU A 1 198 ? 23.353 -5.369 7.363 1.00 75.88 198 GLU A CA 1
ATOM 1582 C C . GLU A 1 198 ? 23.810 -5.263 5.894 1.00 75.88 198 GLU A C 1
ATOM 1584 O O . GLU A 1 198 ? 24.338 -4.233 5.485 1.00 75.88 198 GLU A O 1
ATOM 1589 N N . LEU A 1 199 ? 23.484 -6.259 5.056 1.00 77.25 199 LEU A N 1
ATOM 1590 C CA . LEU A 1 199 ? 23.766 -6.300 3.611 1.00 77.25 199 LEU A CA 1
ATOM 1591 C C . LEU A 1 199 ? 22.674 -5.624 2.764 1.00 77.25 199 LEU A C 1
ATOM 1593 O O . LEU A 1 199 ? 22.505 -5.899 1.574 1.00 77.25 199 LEU A O 1
ATOM 1597 N N . PHE A 1 200 ? 21.886 -4.728 3.363 1.00 79.94 200 PHE A N 1
ATOM 1598 C CA . PHE A 1 200 ? 20.755 -4.112 2.676 1.00 79.94 200 PHE A CA 1
ATOM 1599 C C . PHE A 1 200 ? 21.150 -3.339 1.411 1.00 79.94 200 PHE A C 1
ATOM 1601 O O . PHE A 1 200 ? 20.335 -3.249 0.499 1.00 79.94 200 PHE A O 1
ATOM 1608 N N . SER A 1 201 ? 22.363 -2.782 1.329 1.00 79.56 201 SER A N 1
ATOM 1609 C CA . SER A 1 201 ? 22.784 -2.017 0.146 1.00 79.56 201 SER A CA 1
ATOM 1610 C C . SER A 1 201 ? 22.783 -2.871 -1.125 1.00 79.56 201 SER A C 1
ATOM 1612 O O . SER A 1 201 ? 22.221 -2.456 -2.134 1.00 79.56 201 SER A O 1
ATOM 1614 N N . GLU A 1 202 ? 23.320 -4.088 -1.049 1.00 82.75 202 GLU A N 1
ATOM 1615 C CA . GLU A 1 202 ? 23.344 -5.044 -2.163 1.00 82.75 202 GLU A CA 1
ATOM 1616 C C . GLU A 1 202 ? 21.931 -5.556 -2.471 1.00 82.75 202 GLU A C 1
ATOM 1618 O O . GLU A 1 202 ? 21.479 -5.566 -3.618 1.00 82.75 202 GLU A O 1
ATOM 1623 N N . LEU A 1 203 ? 21.168 -5.889 -1.422 1.00 83.38 203 LEU A N 1
ATOM 1624 C CA . LEU A 1 203 ? 19.778 -6.323 -1.570 1.00 83.38 203 LEU A CA 1
ATOM 1625 C C . LEU A 1 203 ? 18.897 -5.237 -2.193 1.00 83.38 203 LEU A C 1
ATOM 1627 O O . LEU A 1 203 ? 17.966 -5.553 -2.928 1.00 83.38 203 LEU A O 1
ATOM 1631 N N . LYS A 1 204 ? 19.157 -3.959 -1.910 1.00 84.81 204 LYS A N 1
ATOM 1632 C CA . LYS A 1 204 ? 18.380 -2.827 -2.424 1.00 84.81 204 LYS A CA 1
ATOM 1633 C C . LYS A 1 204 ? 18.468 -2.739 -3.942 1.00 84.81 204 LYS A C 1
ATOM 1635 O O . LYS A 1 204 ? 17.445 -2.472 -4.569 1.00 84.81 204 LYS A O 1
ATOM 1640 N N . GLU A 1 205 ? 19.648 -2.940 -4.518 1.00 85.75 205 GLU A N 1
ATOM 1641 C CA . GLU A 1 205 ? 19.822 -2.932 -5.972 1.00 85.75 205 GLU A CA 1
ATOM 1642 C C . GLU A 1 205 ? 19.083 -4.114 -6.600 1.00 85.75 205 GLU A C 1
ATOM 1644 O O . GLU A 1 205 ? 18.237 -3.913 -7.465 1.00 85.75 205 GLU A O 1
ATOM 1649 N N . ALA A 1 206 ? 19.264 -5.321 -6.057 1.00 86.56 206 ALA A N 1
ATOM 1650 C CA . ALA A 1 206 ? 18.579 -6.523 -6.541 1.00 86.56 206 ALA A CA 1
ATOM 1651 C C . ALA A 1 206 ? 17.039 -6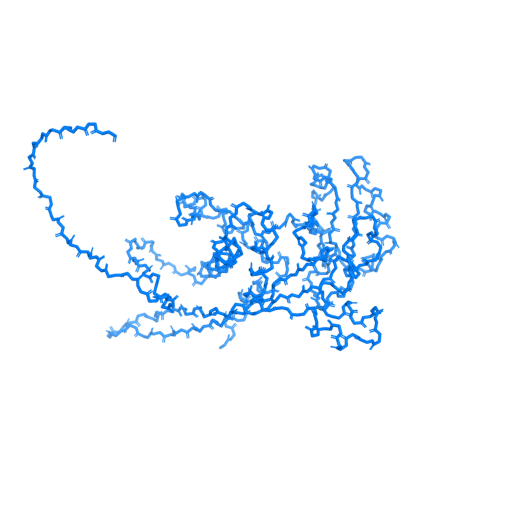.477 -6.394 1.00 86.56 206 ALA A C 1
ATOM 1653 O O . ALA A 1 206 ? 16.308 -7.125 -7.147 1.00 86.56 206 ALA A O 1
ATOM 1654 N N . THR A 1 207 ? 16.527 -5.719 -5.419 1.00 90.50 207 THR A N 1
ATOM 1655 C CA . THR A 1 207 ? 15.085 -5.563 -5.135 1.00 90.50 207 THR A CA 1
ATOM 1656 C C . THR A 1 207 ? 14.477 -4.290 -5.728 1.00 90.50 207 THR A C 1
ATOM 1658 O O . THR A 1 207 ? 13.306 -3.988 -5.470 1.00 90.50 207 THR A O 1
ATOM 1661 N N . THR A 1 208 ? 15.238 -3.542 -6.529 1.00 94.50 208 THR A N 1
ATOM 1662 C CA . THR A 1 208 ? 14.753 -2.362 -7.250 1.00 94.50 208 THR A CA 1
ATOM 1663 C C . THR A 1 208 ? 14.702 -2.672 -8.736 1.00 94.50 208 THR A C 1
ATOM 1665 O O . THR A 1 208 ? 15.739 -2.820 -9.366 1.00 94.50 208 THR A O 1
ATOM 1668 N N . TRP A 1 209 ? 13.498 -2.768 -9.297 1.00 95.44 209 TRP A N 1
ATOM 1669 C CA . TRP A 1 209 ? 13.313 -3.083 -10.716 1.00 95.44 209 TRP A CA 1
ATOM 1670 C C . TRP A 1 209 ? 12.788 -1.878 -11.485 1.00 95.44 209 TRP A C 1
ATOM 1672 O O . TRP A 1 209 ? 12.034 -1.054 -10.958 1.00 95.44 209 TRP A O 1
ATOM 1682 N N . TYR A 1 210 ? 13.110 -1.806 -12.765 1.00 95.06 210 TYR A N 1
ATOM 1683 C CA . TYR A 1 210 ? 12.435 -0.936 -13.707 1.00 95.06 210 TYR A CA 1
ATOM 1684 C C . TYR A 1 210 ? 11.044 -1.486 -14.060 1.00 95.06 210 TYR A C 1
ATOM 1686 O O . TYR A 1 210 ? 10.804 -2.696 -14.024 1.00 95.06 210 TYR A O 1
ATOM 1694 N N . PRO A 1 211 ? 10.094 -0.612 -14.432 1.00 93.88 211 PRO A N 1
ATOM 1695 C CA . PRO A 1 211 ? 8.764 -1.028 -14.872 1.00 93.88 211 PRO A CA 1
ATOM 1696 C C . PRO A 1 211 ? 8.799 -2.070 -16.006 1.00 93.88 211 PRO A C 1
ATOM 1698 O O . PRO A 1 211 ? 8.096 -3.077 -15.948 1.00 93.88 211 PRO A O 1
ATOM 1701 N N . ASP A 1 212 ? 9.688 -1.915 -16.985 1.00 94.56 212 ASP A N 1
ATOM 1702 C CA . ASP A 1 212 ? 9.791 -2.876 -18.090 1.00 94.56 212 ASP A CA 1
ATOM 1703 C C . ASP A 1 212 ? 10.271 -4.264 -17.634 1.00 94.56 212 ASP A C 1
ATOM 1705 O O . ASP A 1 212 ? 9.803 -5.277 -18.156 1.00 94.56 212 ASP A O 1
ATOM 1709 N N . GLU A 1 213 ? 11.120 -4.340 -16.602 1.00 96.00 213 GLU A N 1
ATOM 1710 C CA . GLU A 1 213 ? 11.545 -5.613 -16.003 1.00 96.00 213 GLU A CA 1
ATOM 1711 C C . GLU A 1 213 ? 10.381 -6.319 -15.303 1.00 96.00 213 GLU A C 1
ATOM 1713 O O . GLU A 1 213 ? 10.209 -7.532 -15.452 1.00 96.00 213 GLU A O 1
ATOM 1718 N N . LEU A 1 214 ? 9.532 -5.560 -14.597 1.00 95.62 214 LEU A N 1
ATOM 1719 C CA . LEU A 1 214 ? 8.294 -6.080 -14.016 1.00 95.62 214 LEU A CA 1
ATOM 1720 C C . LEU A 1 214 ? 7.362 -6.624 -15.105 1.00 95.62 214 LEU A C 1
ATOM 1722 O O . LEU A 1 214 ? 6.843 -7.732 -14.970 1.00 95.62 214 LEU A O 1
ATOM 1726 N N . ASN A 1 215 ? 7.161 -5.874 -16.188 1.00 95.50 215 ASN A N 1
ATOM 1727 C CA . ASN A 1 215 ? 6.315 -6.311 -17.295 1.00 95.50 215 ASN A CA 1
ATOM 1728 C C . ASN A 1 215 ? 6.865 -7.588 -17.950 1.00 95.50 215 ASN A C 1
ATOM 1730 O O . ASN A 1 215 ? 6.136 -8.564 -18.119 1.00 95.50 215 ASN A O 1
ATOM 1734 N N . ALA A 1 216 ? 8.169 -7.626 -18.234 1.00 96.00 216 ALA A N 1
ATOM 1735 C CA . ALA A 1 216 ? 8.830 -8.801 -18.791 1.00 96.00 216 ALA A CA 1
ATOM 1736 C C . ALA A 1 216 ? 8.722 -10.020 -17.859 1.00 96.00 216 ALA A C 1
ATOM 1738 O O . ALA A 1 216 ? 8.475 -11.133 -18.323 1.00 96.00 216 ALA A O 1
ATOM 1739 N N . TYR A 1 217 ? 8.860 -9.825 -16.543 1.00 95.69 217 TYR A N 1
ATOM 1740 C CA . TYR A 1 217 ? 8.660 -10.886 -15.558 1.00 95.69 217 TYR A CA 1
ATOM 1741 C C . TYR A 1 217 ? 7.235 -11.450 -15.600 1.00 95.69 217 TYR A C 1
ATOM 1743 O O . TYR A 1 217 ? 7.056 -12.668 -15.642 1.00 95.69 217 TYR A O 1
ATOM 1751 N N . LEU A 1 218 ? 6.223 -10.580 -15.602 1.00 94.69 218 LEU A N 1
ATOM 1752 C CA . LEU A 1 218 ? 4.818 -10.993 -15.617 1.00 94.69 218 LEU A CA 1
ATOM 1753 C C . LEU A 1 218 ? 4.450 -11.711 -16.922 1.00 94.69 218 LEU A C 1
ATOM 1755 O O . LEU A 1 218 ? 3.795 -12.752 -16.865 1.00 94.69 218 LEU A O 1
ATOM 1759 N N . ASN A 1 219 ? 4.961 -11.234 -18.060 1.00 95.12 219 ASN A N 1
ATOM 1760 C CA . ASN A 1 219 ? 4.819 -11.894 -19.359 1.00 95.12 219 ASN A CA 1
ATOM 1761 C C . ASN A 1 219 ? 5.397 -13.314 -19.336 1.00 95.12 219 ASN A C 1
ATOM 1763 O O . ASN A 1 219 ? 4.714 -14.261 -19.713 1.00 95.12 219 ASN A O 1
ATOM 1767 N N . ARG A 1 220 ? 6.624 -13.487 -18.817 1.00 95.06 220 ARG A N 1
ATOM 1768 C CA . ARG A 1 220 ? 7.257 -14.813 -18.693 1.00 95.06 220 ARG A CA 1
ATOM 1769 C C . ARG A 1 220 ? 6.481 -15.763 -17.784 1.00 95.06 220 ARG A C 1
ATOM 1771 O O . ARG A 1 220 ? 6.522 -16.971 -17.990 1.00 95.06 220 ARG A O 1
ATOM 1778 N N . ARG A 1 221 ? 5.806 -15.245 -16.753 1.00 92.62 221 ARG A N 1
ATOM 1779 C CA . ARG A 1 221 ? 4.976 -16.064 -15.860 1.00 92.62 221 ARG A CA 1
ATOM 1780 C C . ARG A 1 221 ? 3.651 -16.479 -16.499 1.00 92.62 221 ARG A C 1
ATOM 1782 O O . ARG A 1 221 ? 3.133 -17.520 -16.113 1.00 92.62 221 ARG A O 1
ATOM 1789 N N . GLY A 1 222 ? 3.086 -15.668 -17.397 1.00 86.19 222 GLY A N 1
ATOM 1790 C CA . GLY A 1 222 ? 1.870 -15.992 -18.153 1.00 86.19 222 GLY A CA 1
ATOM 1791 C C . GLY A 1 222 ? 0.593 -16.172 -17.317 1.00 86.19 222 GLY A C 1
ATOM 1792 O O . GLY A 1 222 ? -0.403 -16.672 -17.825 1.00 86.19 222 GLY A O 1
ATOM 1793 N N . ARG A 1 223 ? 0.587 -15.788 -16.030 1.00 83.94 223 ARG A N 1
ATOM 1794 C CA . ARG A 1 223 ? -0.539 -16.062 -15.107 1.00 83.94 223 ARG A CA 1
ATOM 1795 C C . ARG A 1 223 ? -1.666 -15.028 -15.150 1.00 83.94 223 ARG A C 1
ATOM 1797 O O . ARG A 1 223 ? -2.692 -15.249 -14.522 1.00 83.94 223 ARG A O 1
ATOM 1804 N N . LEU A 1 224 ? -1.459 -13.900 -15.829 1.00 85.75 224 LEU A N 1
ATOM 1805 C CA . LEU A 1 224 ? -2.413 -12.785 -15.868 1.00 85.75 224 LEU A CA 1
ATOM 1806 C C . LEU A 1 224 ? -3.318 -12.798 -17.110 1.00 85.75 224 LEU A C 1
ATOM 1808 O O . LEU A 1 224 ? -4.113 -11.884 -17.274 1.00 85.75 224 LEU A O 1
ATOM 1812 N N . GLY A 1 225 ? -3.203 -13.810 -17.978 1.00 80.62 225 GLY A N 1
ATOM 1813 C CA . GLY A 1 225 ? -4.062 -13.982 -19.158 1.00 80.62 225 GLY A CA 1
ATOM 1814 C C . GLY A 1 225 ? -3.804 -13.007 -20.314 1.00 80.62 225 GLY A C 1
ATOM 1815 O O . GLY A 1 225 ? -4.245 -13.269 -21.426 1.00 80.62 225 GLY A O 1
ATOM 1816 N N . GLU A 1 226 ? -3.047 -11.933 -20.084 1.00 85.50 226 GLU A N 1
ATOM 1817 C CA . GLU A 1 226 ? -2.743 -10.898 -21.074 1.00 85.50 226 GLU A CA 1
ATOM 1818 C C . GLU A 1 226 ? -1.231 -10.655 -21.168 1.00 85.50 226 GLU A C 1
ATOM 1820 O O . GLU A 1 226 ? -0.544 -10.454 -20.158 1.00 85.50 226 GLU A O 1
ATOM 1825 N N . MET A 1 227 ? -0.705 -10.642 -22.396 1.00 89.56 227 MET A N 1
ATOM 1826 C CA . MET A 1 227 ? 0.646 -10.151 -22.663 1.00 89.56 227 MET A CA 1
ATOM 1827 C C . MET A 1 227 ? 0.673 -8.642 -22.409 1.00 89.56 227 MET A C 1
ATOM 1829 O O . MET A 1 227 ? -0.235 -7.932 -22.818 1.00 89.56 227 MET A O 1
ATOM 1833 N N . ASN A 1 228 ? 1.728 -8.146 -21.768 1.00 92.31 228 ASN A N 1
ATOM 1834 C CA . ASN A 1 228 ? 1.920 -6.735 -21.424 1.00 92.31 228 ASN A CA 1
ATOM 1835 C C . ASN A 1 228 ? 0.900 -6.151 -20.436 1.00 92.31 228 ASN A C 1
ATOM 1837 O O . ASN A 1 228 ? 0.758 -4.932 -20.347 1.00 92.31 228 ASN A O 1
ATOM 1841 N N . TRP A 1 229 ? 0.262 -6.988 -19.612 1.00 92.62 229 TRP A N 1
ATOM 1842 C CA . TRP A 1 229 ? -0.716 -6.542 -18.614 1.00 92.62 229 TRP A CA 1
ATOM 1843 C C . TRP A 1 229 ? -0.233 -5.366 -17.743 1.00 92.62 229 TRP A C 1
ATOM 1845 O O . TRP A 1 229 ? -0.988 -4.433 -17.463 1.00 92.62 229 TRP A O 1
ATOM 1855 N N . ALA A 1 230 ? 1.036 -5.356 -17.311 1.00 90.75 230 ALA A N 1
ATOM 1856 C CA . ALA A 1 230 ? 1.530 -4.247 -16.495 1.00 90.75 230 ALA A CA 1
ATOM 1857 C C . ALA A 1 230 ? 1.562 -2.931 -17.286 1.00 90.75 230 ALA A C 1
ATOM 1859 O O . ALA A 1 230 ? 1.154 -1.885 -16.774 1.00 90.75 230 ALA A O 1
ATOM 1860 N N . ARG A 1 231 ? 1.995 -2.990 -18.545 1.00 88.62 231 ARG A N 1
ATOM 1861 C CA . ARG A 1 231 ? 2.045 -1.837 -19.444 1.00 88.62 231 ARG A CA 1
ATOM 1862 C C . ARG A 1 231 ? 0.658 -1.341 -19.844 1.00 88.62 231 ARG A C 1
ATOM 1864 O O . ARG A 1 231 ? 0.457 -0.128 -19.870 1.00 88.62 231 ARG A O 1
ATOM 1871 N N . ASP A 1 232 ? -0.267 -2.254 -20.111 1.00 88.12 232 ASP A N 1
ATOM 1872 C CA . ASP A 1 232 ? -1.538 -1.936 -20.770 1.00 88.12 232 ASP A CA 1
ATOM 1873 C C . ASP A 1 232 ? -2.689 -1.750 -19.770 1.00 88.12 232 ASP A C 1
ATOM 1875 O O . ASP A 1 232 ? -3.632 -1.004 -20.032 1.00 88.12 232 ASP A O 1
ATOM 1879 N N . VAL A 1 233 ? -2.578 -2.331 -18.570 1.00 85.19 233 VAL A N 1
ATOM 1880 C CA . VAL A 1 233 ? -3.604 -2.248 -17.519 1.00 85.19 233 VAL A CA 1
ATOM 1881 C C . VAL A 1 233 ? -3.091 -1.511 -16.285 1.00 85.19 233 VAL A C 1
ATOM 1883 O O . VAL A 1 233 ? -3.685 -0.514 -15.861 1.00 85.19 233 VAL A O 1
ATOM 1886 N N . LEU A 1 234 ? -1.982 -1.960 -15.689 1.00 86.75 234 LEU A N 1
ATOM 1887 C CA . LEU A 1 234 ? -1.516 -1.425 -14.402 1.00 86.75 234 LEU A CA 1
ATOM 1888 C C . LEU A 1 234 ? -1.034 0.030 -14.511 1.00 86.75 234 LEU A C 1
ATOM 1890 O O . LEU A 1 234 ? -1.439 0.891 -13.721 1.00 86.75 234 LEU A O 1
ATOM 1894 N N . TYR A 1 235 ? -0.173 0.334 -15.484 1.00 86.75 235 TYR A N 1
ATOM 1895 C CA . TYR A 1 235 ? 0.413 1.669 -15.604 1.00 86.75 235 TYR A CA 1
ATOM 1896 C C . TYR A 1 235 ? -0.620 2.729 -15.992 1.00 86.75 235 TYR A C 1
ATOM 1898 O O . TYR A 1 235 ? -0.632 3.770 -15.328 1.00 86.75 235 TYR A O 1
ATOM 1906 N N . PRO A 1 236 ? -1.536 2.508 -16.955 1.00 82.88 236 PRO A N 1
ATOM 1907 C CA . PRO A 1 236 ? -2.577 3.476 -17.288 1.00 82.88 236 PRO A CA 1
ATOM 1908 C C . PRO A 1 236 ? -3.506 3.778 -16.109 1.00 82.88 236 PRO A C 1
ATOM 1910 O O . PRO A 1 236 ? -3.820 4.947 -15.874 1.00 82.88 236 PRO A O 1
ATOM 1913 N N . LYS A 1 237 ? -3.852 2.772 -15.291 1.00 80.44 237 LYS A N 1
ATOM 1914 C CA . LYS A 1 237 ? -4.612 2.977 -14.047 1.00 80.44 237 LYS A CA 1
ATOM 1915 C C . LYS A 1 237 ? -3.896 3.936 -13.089 1.00 80.44 237 LYS A C 1
ATOM 1917 O O . LYS A 1 237 ? -4.517 4.863 -12.569 1.00 80.44 237 LYS A O 1
ATOM 1922 N N . SER A 1 238 ? -2.576 3.804 -12.924 1.00 78.62 238 SER A N 1
ATOM 1923 C CA . SER A 1 238 ? -1.795 4.738 -12.093 1.00 78.62 238 SER A CA 1
ATOM 1924 C C . SER A 1 238 ? -1.827 6.188 -12.610 1.00 78.62 238 SER A C 1
ATOM 1926 O O . SER A 1 238 ? -1.831 7.127 -11.810 1.00 78.62 238 SER A O 1
ATOM 1928 N N . ARG A 1 239 ? -1.904 6.383 -13.937 1.00 77.81 239 ARG A N 1
ATOM 1929 C CA . ARG A 1 239 ? -2.036 7.712 -14.565 1.00 77.81 239 ARG A CA 1
ATOM 1930 C C . ARG A 1 239 ? -3.404 8.316 -14.298 1.00 77.81 239 ARG A C 1
ATOM 1932 O O . ARG A 1 239 ? -3.507 9.496 -13.962 1.00 77.81 239 ARG A O 1
ATOM 1939 N N . LEU A 1 240 ? -4.445 7.500 -14.430 1.00 75.00 240 LEU A N 1
ATOM 1940 C CA . LEU A 1 240 ? -5.827 7.924 -14.249 1.00 75.00 240 LEU A CA 1
ATOM 1941 C C . LEU A 1 240 ? -6.102 8.356 -12.803 1.00 75.00 240 LEU A C 1
ATOM 1943 O O . LEU A 1 240 ? -6.727 9.396 -12.582 1.00 75.00 240 LEU A O 1
ATOM 1947 N N . PHE A 1 241 ? -5.542 7.641 -11.824 1.00 76.94 241 PHE A N 1
ATOM 1948 C CA . PHE A 1 241 ? -5.564 8.048 -10.417 1.00 76.94 241 PHE A CA 1
ATOM 1949 C C . PHE A 1 241 ? -5.014 9.462 -10.204 1.00 76.94 241 PHE A C 1
ATOM 1951 O O . PHE A 1 241 ? -5.631 10.295 -9.532 1.00 76.94 241 PHE A O 1
ATOM 1958 N N . TRP A 1 242 ? -3.854 9.755 -10.794 1.00 76.12 242 TRP A N 1
ATOM 1959 C CA . TRP A 1 242 ? -3.205 11.049 -10.620 1.00 76.12 242 TRP A CA 1
ATOM 1960 C C . TRP A 1 242 ? -3.929 12.167 -11.366 1.00 76.12 242 TRP A C 1
ATOM 1962 O O . TRP A 1 242 ? -4.160 13.238 -10.805 1.00 76.12 242 TRP A O 1
ATOM 1972 N N . ALA A 1 243 ? -4.362 11.917 -12.601 1.00 74.19 243 ALA A N 1
ATOM 1973 C CA . ALA A 1 243 ? -5.173 12.871 -13.349 1.00 74.19 243 ALA A CA 1
ATOM 1974 C C . ALA A 1 243 ? -6.450 13.244 -12.577 1.00 74.19 243 ALA A C 1
ATOM 1976 O O . ALA A 1 243 ? -6.802 14.423 -12.487 1.00 74.19 243 ALA A O 1
ATOM 1977 N N . THR A 1 244 ? -7.099 12.255 -11.959 1.00 70.94 244 THR A N 1
ATOM 1978 C CA . THR A 1 244 ? -8.265 12.454 -11.091 1.00 70.94 244 THR A CA 1
ATOM 1979 C C . THR A 1 244 ? -7.891 13.289 -9.871 1.00 70.94 244 THR A C 1
ATOM 1981 O O . THR A 1 244 ? -8.487 14.340 -9.644 1.00 70.94 244 THR A O 1
ATOM 1984 N N . SER A 1 245 ? -6.836 12.909 -9.147 1.00 73.12 245 SER A N 1
ATOM 1985 C CA . SER A 1 245 ? -6.343 13.615 -7.955 1.00 73.12 245 SER A CA 1
ATOM 1986 C C . SER A 1 245 ? -5.995 15.092 -8.225 1.00 73.12 245 SER A C 1
ATOM 1988 O O . SER A 1 245 ? -6.319 15.965 -7.421 1.00 73.12 245 SER A O 1
ATOM 1990 N N . LEU A 1 246 ? -5.415 15.420 -9.385 1.00 72.50 246 LEU A N 1
ATOM 1991 C CA . LEU A 1 246 ? -5.128 16.811 -9.776 1.00 72.50 246 LEU A CA 1
ATOM 1992 C C . LEU A 1 246 ? -6.377 17.597 -10.189 1.00 72.50 246 LEU A C 1
ATOM 1994 O O . LEU A 1 246 ? -6.478 18.795 -9.917 1.00 72.50 246 LEU A O 1
ATOM 1998 N N . ARG A 1 247 ? -7.367 16.947 -10.811 1.00 67.44 247 ARG A N 1
ATOM 1999 C CA . ARG A 1 247 ? -8.678 17.577 -11.049 1.00 67.44 247 ARG A CA 1
ATOM 2000 C C . ARG A 1 247 ? -9.373 17.907 -9.728 1.00 67.44 247 ARG A C 1
ATOM 2002 O O . ARG A 1 247 ? -10.007 18.960 -9.640 1.00 67.44 247 ARG A O 1
ATOM 2009 N N . CYS A 1 248 ? -9.187 17.070 -8.701 1.00 61.84 248 CYS A N 1
ATOM 2010 C CA . CYS A 1 248 ? -9.722 17.316 -7.362 1.00 61.84 248 CYS A CA 1
ATOM 2011 C C . CYS A 1 248 ? -9.243 18.640 -6.805 1.00 61.84 248 CYS A C 1
ATOM 2013 O O . CYS A 1 248 ? -10.062 19.466 -6.396 1.00 61.84 248 CYS A O 1
ATOM 2015 N N . THR A 1 249 ? -7.927 18.860 -6.841 1.00 60.59 249 THR A N 1
ATOM 2016 C CA . THR A 1 249 ? -7.381 20.118 -6.362 1.00 60.59 249 THR A CA 1
ATOM 2017 C C . THR A 1 249 ? -7.890 21.257 -7.220 1.00 60.59 249 THR A C 1
ATOM 2019 O O . THR A 1 249 ? -8.302 22.238 -6.633 1.00 60.59 249 THR A O 1
ATOM 2022 N N . ARG A 1 250 ? -8.008 21.129 -8.556 1.00 56.59 250 ARG A N 1
ATOM 2023 C CA . ARG A 1 250 ? -8.517 22.206 -9.439 1.00 56.59 250 ARG A CA 1
ATOM 2024 C C . ARG A 1 250 ? -9.888 22.782 -9.016 1.00 56.59 250 ARG A C 1
ATOM 2026 O O . ARG A 1 250 ? -10.090 23.993 -9.109 1.00 56.59 250 ARG A O 1
ATOM 2033 N N . SER A 1 251 ? -10.808 21.941 -8.536 1.00 47.22 251 SER A N 1
ATOM 2034 C CA . SER A 1 251 ? -12.171 22.346 -8.141 1.00 47.22 251 SER A CA 1
ATOM 2035 C C . SER A 1 251 ? -12.236 23.270 -6.913 1.00 47.22 251 SER A C 1
ATOM 2037 O O . SER A 1 251 ? -13.178 24.051 -6.789 1.00 47.22 251 SER A O 1
ATOM 2039 N N . THR A 1 252 ? -11.233 23.236 -6.029 1.00 41.94 252 THR A N 1
ATOM 2040 C CA . THR A 1 252 ? -11.122 24.155 -4.884 1.00 41.94 252 THR A CA 1
ATOM 2041 C C . THR A 1 252 ? -10.469 25.490 -5.248 1.00 41.94 252 THR A C 1
ATOM 2043 O O . THR A 1 252 ? -10.649 26.457 -4.518 1.00 41.94 252 THR A O 1
ATOM 2046 N N . TRP A 1 253 ? -9.799 25.605 -6.403 1.00 41.88 253 TRP A N 1
ATOM 2047 C CA . TRP A 1 253 ? -9.278 26.895 -6.899 1.00 41.88 253 TRP A CA 1
ATOM 2048 C C . TRP A 1 253 ? -10.337 27.746 -7.608 1.00 41.88 253 TRP A C 1
ATOM 2050 O O . TRP A 1 253 ? -10.089 28.919 -7.869 1.00 41.88 253 TRP A O 1
ATOM 2060 N N . ARG A 1 254 ? -11.493 27.165 -7.964 1.00 33.75 254 ARG A N 1
ATOM 2061 C CA . ARG A 1 254 ? -12.579 27.822 -8.718 1.00 33.75 254 ARG A CA 1
ATOM 2062 C C . ARG A 1 254 ? -13.779 28.228 -7.852 1.00 33.75 254 ARG A C 1
ATOM 2064 O O . ARG A 1 254 ? -14.875 28.386 -8.373 1.00 33.75 254 ARG A O 1
ATOM 2071 N N . THR A 1 255 ? -13.610 28.459 -6.552 1.00 28.08 255 THR A N 1
ATOM 2072 C CA . THR A 1 255 ? -14.668 29.083 -5.725 1.00 28.08 255 THR A CA 1
ATOM 2073 C C . THR A 1 255 ? -14.778 30.605 -5.930 1.00 28.08 255 THR A C 1
ATOM 2075 O O . THR A 1 255 ? -15.230 31.318 -5.044 1.00 28.08 255 THR A O 1
ATOM 2078 N N . GLY A 1 256 ? -14.393 31.103 -7.109 1.00 27.28 256 GLY A N 1
ATOM 2079 C CA . GLY A 1 256 ? -14.790 32.403 -7.642 1.00 27.28 256 GLY A CA 1
ATOM 2080 C C . GLY A 1 256 ? -15.613 32.166 -8.906 1.00 27.28 256 GLY A C 1
ATOM 2081 O O . GLY A 1 256 ? -15.058 31.796 -9.937 1.00 27.28 256 GLY A O 1
ATOM 2082 N N . THR A 1 257 ? -16.933 32.276 -8.762 1.00 30.48 257 THR A N 1
ATOM 2083 C CA . THR A 1 257 ? -17.968 32.436 -9.802 1.00 30.48 257 THR A CA 1
ATOM 2084 C C . THR A 1 257 ? -17.519 32.330 -11.271 1.00 30.48 257 THR A C 1
ATOM 2086 O O . THR A 1 257 ? -16.944 33.256 -11.837 1.00 30.48 257 THR A O 1
ATOM 2089 N N . SER A 1 258 ? -17.853 31.225 -11.947 1.00 25.31 258 SER A N 1
ATOM 2090 C CA . SER A 1 258 ? -18.381 31.236 -13.329 1.00 25.31 258 SER A CA 1
ATOM 2091 C C . SER A 1 258 ? -18.673 29.823 -13.842 1.00 25.31 258 SER A C 1
ATOM 2093 O O . SER A 1 258 ? -18.013 28.849 -13.481 1.00 25.31 258 SER A O 1
ATOM 2095 N N . GLN A 1 259 ? -19.725 29.755 -14.652 1.00 24.67 259 GLN A N 1
ATOM 2096 C CA . GLN A 1 259 ? -20.391 28.581 -15.201 1.00 24.67 259 GLN A CA 1
ATOM 2097 C C . GLN A 1 259 ? -19.458 27.586 -15.912 1.00 24.67 259 GLN A C 1
ATOM 2099 O O . GLN A 1 259 ? -18.423 27.934 -16.481 1.00 24.67 259 GLN A O 1
ATOM 2104 N N . LEU A 1 260 ? -19.882 26.320 -15.889 1.00 30.17 260 LEU A N 1
ATOM 2105 C CA . LEU A 1 260 ? -19.391 25.241 -16.742 1.00 30.17 260 LEU A CA 1
ATOM 2106 C C . LEU A 1 260 ? -19.513 25.654 -18.219 1.00 30.17 260 LEU A C 1
ATOM 2108 O O . LEU A 1 260 ? -20.617 25.715 -18.747 1.00 30.17 260 LEU A O 1
ATOM 2112 N N . ALA A 1 261 ? -18.387 25.907 -18.886 1.00 22.98 261 ALA A N 1
ATOM 2113 C CA . ALA A 1 261 ? -18.329 25.958 -20.345 1.00 22.98 261 ALA A CA 1
ATOM 2114 C C . ALA A 1 261 ? -17.981 24.553 -20.881 1.00 22.98 261 ALA A C 1
ATOM 2116 O O . ALA A 1 261 ? -16.920 24.020 -20.525 1.00 22.98 261 ALA A O 1
ATOM 2117 N N . PRO A 1 262 ? -18.838 23.931 -21.710 1.00 30.08 262 PRO A N 1
ATOM 2118 C CA . PRO A 1 262 ? -18.609 22.612 -22.279 1.00 30.08 262 PRO A CA 1
ATOM 2119 C C . PRO A 1 262 ? -17.863 22.735 -23.614 1.00 30.08 262 PRO A C 1
ATOM 2121 O O . PRO A 1 262 ? -18.445 22.538 -24.667 1.00 30.08 262 PRO A O 1
ATOM 2124 N N . SER A 1 263 ? -16.574 23.075 -23.602 1.00 28.42 263 SER A N 1
ATOM 2125 C CA . SER A 1 263 ? -15.731 22.943 -24.802 1.00 28.42 263 SER A CA 1
ATOM 2126 C C . SER A 1 263 ? -14.255 23.132 -24.464 1.00 28.42 263 SER A C 1
ATOM 2128 O O . SER A 1 263 ? -13.695 24.221 -24.556 1.00 28.42 263 SER A O 1
ATOM 2130 N N . ALA A 1 264 ? -13.600 22.051 -24.070 1.00 25.06 264 ALA A N 1
ATOM 2131 C CA . ALA A 1 264 ? -12.173 21.904 -24.303 1.00 25.06 264 ALA A CA 1
ATOM 2132 C C . ALA A 1 264 ? -11.943 20.418 -24.546 1.00 25.06 264 ALA A C 1
ATOM 2134 O O . ALA A 1 264 ? -11.915 19.624 -23.605 1.00 25.06 264 ALA A O 1
ATOM 2135 N N . SER A 1 265 ? -11.851 20.035 -25.816 1.00 24.91 265 SER A N 1
ATOM 2136 C CA . SER A 1 265 ? -11.230 18.781 -26.206 1.00 24.91 265 SER A CA 1
ATOM 2137 C C . SER A 1 265 ? -9.796 18.812 -25.678 1.00 24.91 265 SER A C 1
ATOM 2139 O O . SER A 1 265 ? -8.929 19.520 -26.183 1.00 24.91 265 SER A O 1
ATOM 2141 N N . TRP A 1 266 ? -9.535 18.084 -24.595 1.00 31.95 266 TRP A N 1
ATOM 2142 C CA . TRP A 1 266 ? -8.161 17.832 -24.187 1.00 31.95 266 TRP A CA 1
ATOM 2143 C C . TRP A 1 266 ? -7.669 16.691 -25.060 1.00 31.95 266 TRP A C 1
ATOM 2145 O O . TRP A 1 266 ? -7.873 15.523 -24.738 1.00 31.95 266 TRP A O 1
ATOM 2155 N N . ALA A 1 267 ? -7.078 17.054 -26.198 1.00 22.98 267 ALA A N 1
ATOM 2156 C CA . ALA A 1 267 ? -6.254 16.144 -26.964 1.00 22.98 267 ALA A CA 1
ATOM 2157 C C . ALA A 1 267 ? -5.189 15.573 -26.022 1.00 22.98 267 ALA A C 1
ATOM 2159 O O . ALA A 1 267 ? -4.400 16.298 -25.409 1.00 22.98 267 ALA A O 1
ATOM 2160 N N . SER A 1 268 ? -5.232 14.258 -25.868 1.00 28.41 268 SER A N 1
ATOM 2161 C CA . SER A 1 268 ? -4.260 13.433 -25.172 1.00 28.41 268 SER A CA 1
ATOM 2162 C C . SER A 1 268 ? -2.931 13.457 -25.923 1.00 28.41 268 SER A C 1
ATOM 2164 O O . SER A 1 268 ? -2.513 12.448 -26.475 1.00 28.41 268 SER A O 1
ATOM 2166 N N . THR A 1 269 ? -2.245 14.593 -25.986 1.00 23.41 269 THR A N 1
ATOM 2167 C CA . THR A 1 269 ? -0.957 14.663 -26.678 1.00 23.41 269 THR A CA 1
ATOM 2168 C C . THR A 1 269 ? 0.172 14.320 -25.706 1.00 23.41 269 THR A C 1
ATOM 2170 O O . THR A 1 269 ? 0.991 15.156 -25.338 1.00 23.41 269 THR A O 1
ATOM 2173 N N . CYS A 1 270 ? 0.194 13.066 -25.248 1.00 25.80 270 CYS A N 1
ATOM 2174 C CA . CYS A 1 270 ? 1.411 12.423 -24.757 1.00 25.80 270 CYS A CA 1
ATOM 2175 C C . CYS A 1 270 ? 2.037 11.696 -25.948 1.00 25.80 270 CYS A C 1
ATOM 2177 O O . CYS A 1 270 ? 1.712 10.543 -26.217 1.00 25.80 270 CYS A O 1
ATOM 2179 N N . TRP A 1 271 ? 2.909 12.387 -26.682 1.00 22.92 271 TRP A N 1
ATOM 2180 C CA . TRP A 1 271 ? 3.793 11.744 -27.649 1.00 22.92 271 TRP A CA 1
ATOM 2181 C C . TRP A 1 271 ? 4.675 10.747 -26.904 1.00 22.92 271 TRP A C 1
ATOM 2183 O O . TRP A 1 271 ? 5.435 11.179 -26.051 1.00 22.92 271 TRP A O 1
ATOM 2193 N N . TRP A 1 272 ? 4.506 9.452 -27.182 1.00 23.00 272 TRP A N 1
ATOM 2194 C CA . TRP A 1 272 ? 5.539 8.405 -27.252 1.00 23.00 272 TRP A CA 1
ATOM 2195 C C . TRP A 1 272 ? 4.859 7.109 -27.729 1.00 23.00 272 TRP A C 1
ATOM 2197 O O . TRP A 1 272 ? 4.449 6.266 -26.936 1.00 23.00 272 TRP A O 1
ATOM 2207 N N . THR A 1 273 ? 4.667 7.002 -29.044 1.00 24.75 273 THR A N 1
ATOM 2208 C CA . THR A 1 273 ? 4.704 5.772 -29.866 1.00 24.75 273 THR A CA 1
ATOM 2209 C C . THR A 1 273 ? 4.668 6.211 -31.340 1.00 24.75 273 THR A C 1
ATOM 2211 O O . THR A 1 273 ? 3.858 7.074 -31.680 1.00 24.75 273 THR A O 1
ATOM 2214 N N . PRO A 1 274 ? 5.550 5.701 -32.221 1.00 27.84 274 PRO A N 1
ATOM 2215 C CA . PRO A 1 274 ? 5.413 5.902 -33.656 1.00 27.84 274 PRO A CA 1
ATOM 2216 C C . PRO A 1 274 ? 4.340 4.939 -34.179 1.00 27.84 274 PRO A C 1
ATOM 2218 O O . PRO A 1 274 ? 4.288 3.792 -33.738 1.00 27.84 274 PRO A O 1
ATOM 2221 N N . SER A 1 275 ? 3.560 5.389 -35.163 1.00 23.53 275 SER A N 1
ATOM 2222 C CA . SER A 1 275 ? 2.496 4.655 -35.883 1.00 23.53 275 SER A CA 1
ATOM 2223 C C . SER A 1 275 ? 1.080 4.864 -35.333 1.00 23.53 275 SER A C 1
ATOM 2225 O O . SER A 1 275 ? 0.606 4.120 -34.486 1.00 23.53 275 SER A O 1
ATOM 2227 N N . CYS A 1 276 ? 0.391 5.881 -35.853 1.00 22.69 276 CYS A N 1
ATOM 2228 C CA . CYS A 1 276 ? -0.822 5.681 -36.653 1.00 22.69 276 CYS A CA 1
ATOM 2229 C C . CYS A 1 276 ? -1.251 7.018 -37.274 1.00 22.69 276 CYS A C 1
ATOM 2231 O O . CYS A 1 276 ? -1.471 8.019 -36.596 1.00 22.69 276 CYS A O 1
ATOM 2233 N N . VAL A 1 277 ? -1.283 7.003 -38.601 1.00 22.67 277 VAL A N 1
ATOM 2234 C CA . VAL A 1 277 ? -1.647 8.080 -39.520 1.00 22.67 277 VAL A CA 1
ATOM 2235 C C . VAL A 1 277 ? -3.173 8.134 -39.666 1.00 22.67 277 VAL A C 1
ATOM 2237 O O . VAL A 1 277 ? -3.810 7.085 -39.652 1.00 22.67 277 VAL A O 1
ATOM 2240 N N . SER A 1 278 ? -3.701 9.344 -39.920 1.00 24.05 278 SER A N 1
ATOM 2241 C CA . SER A 1 278 ? -5.013 9.675 -40.535 1.00 24.05 278 SER A CA 1
ATOM 2242 C C . SER A 1 278 ? -6.282 9.351 -39.721 1.00 24.05 278 SER A C 1
ATOM 2244 O O . SER A 1 278 ? -6.341 8.346 -39.036 1.00 24.05 278 SER A O 1
ATOM 2246 N N . THR A 1 279 ? -7.372 10.125 -39.710 1.00 23.53 279 THR A N 1
ATOM 2247 C CA . THR A 1 279 ? -7.832 11.318 -40.453 1.00 23.53 279 THR A CA 1
ATOM 2248 C C . THR A 1 279 ? -9.105 11.797 -39.739 1.00 23.53 279 THR A C 1
ATOM 2250 O O . THR A 1 279 ? -9.955 10.968 -39.432 1.00 23.53 279 THR A O 1
ATOM 2253 N N . CYS A 1 280 ? -9.291 13.101 -39.518 1.00 21.78 280 CYS A N 1
ATOM 2254 C CA . CYS A 1 280 ? -10.618 13.661 -39.226 1.00 21.78 280 CYS A CA 1
ATOM 2255 C C . CYS A 1 280 ? -11.116 14.373 -40.485 1.00 21.78 280 CYS A C 1
ATOM 2257 O O . CYS A 1 280 ? -10.732 15.511 -40.743 1.00 21.78 280 CYS A O 1
ATOM 2259 N N . SER A 1 281 ? -11.950 13.698 -41.275 1.00 24.36 281 SER A N 1
ATOM 2260 C CA . SER A 1 281 ? -12.820 14.342 -42.256 1.00 24.36 281 SER A CA 1
ATOM 2261 C C . SER A 1 281 ? -14.087 14.820 -41.544 1.00 24.36 281 SER A C 1
ATOM 2263 O O . SER A 1 281 ? -14.816 14.050 -40.924 1.00 24.36 281 SER A O 1
ATOM 2265 N N . SER A 1 282 ? -14.346 16.121 -41.617 1.00 25.17 282 SER A N 1
ATOM 2266 C CA . SER A 1 282 ? -15.630 16.712 -41.253 1.00 25.17 282 SER A CA 1
ATOM 2267 C C . SER A 1 282 ? -16.658 16.365 -42.329 1.00 25.17 282 SER A C 1
ATOM 2269 O O . SER A 1 282 ? -16.502 16.800 -43.468 1.00 25.17 282 SER A O 1
ATOM 2271 N N . SER A 1 283 ? -17.704 15.614 -41.984 1.00 25.97 283 SER A N 1
ATOM 2272 C CA . SER A 1 283 ? -18.890 15.478 -42.835 1.00 25.97 283 SER A CA 1
ATOM 2273 C C . SER A 1 283 ? -20.081 16.167 -42.173 1.00 25.97 283 SER A C 1
ATOM 2275 O O . SER A 1 283 ? -20.527 15.818 -41.082 1.00 25.97 283 SER A O 1
ATOM 2277 N N . THR A 1 284 ? -20.555 17.213 -42.842 1.00 27.78 284 THR A N 1
ATOM 2278 C CA . THR A 1 284 ? -21.855 17.842 -42.644 1.00 27.78 284 THR A CA 1
ATOM 2279 C C . THR A 1 284 ? -22.948 16.920 -43.184 1.00 27.78 284 THR A C 1
ATOM 2281 O O . THR A 1 284 ? -22.803 16.284 -44.226 1.00 27.78 284 THR A O 1
ATOM 2284 N N . SER A 1 285 ? -24.052 16.847 -42.447 1.00 26.88 285 SER A N 1
ATOM 2285 C CA . SER A 1 285 ? -25.242 16.058 -42.754 1.00 26.88 285 SER A CA 1
ATOM 2286 C C . SER A 1 285 ? -25.866 16.422 -44.105 1.00 26.88 285 SER A C 1
ATOM 2288 O O . SER A 1 285 ? -26.187 17.586 -44.342 1.00 26.88 285 SER A O 1
ATOM 2290 N N . SER A 1 286 ? -26.181 15.416 -44.919 1.00 26.03 286 SER A N 1
ATOM 2291 C CA . SER A 1 286 ? -27.317 15.483 -45.840 1.00 26.03 286 SER A CA 1
ATOM 2292 C C . SER A 1 286 ? -28.009 14.119 -45.919 1.00 26.03 286 SER A C 1
ATOM 2294 O O . SER A 1 286 ? -27.373 13.069 -45.917 1.00 26.03 286 SER A O 1
ATOM 2296 N N . HIS A 1 287 ? -29.340 14.160 -45.895 1.00 29.39 287 HIS A N 1
ATOM 2297 C CA . HIS A 1 287 ? -30.245 13.024 -46.020 1.00 29.39 287 HIS A CA 1
ATOM 2298 C C . HIS A 1 287 ? -30.032 12.235 -47.320 1.00 29.39 287 HIS A C 1
ATOM 2300 O O . HIS A 1 287 ? -29.985 12.849 -48.383 1.00 29.39 287 HIS A O 1
ATOM 2306 N N . ARG A 1 288 ? -30.085 10.895 -47.237 1.00 26.19 288 ARG A N 1
ATOM 2307 C CA . ARG A 1 288 ? -30.942 9.994 -48.050 1.00 26.19 288 ARG A CA 1
ATOM 2308 C C . ARG A 1 288 ? -30.619 8.514 -47.776 1.00 26.19 288 ARG A C 1
ATOM 2310 O O . ARG A 1 288 ? -29.469 8.118 -47.839 1.00 26.19 288 ARG A O 1
ATOM 2317 N N . GLY A 1 289 ? -31.676 7.727 -47.549 1.00 23.75 289 GLY A N 1
ATOM 2318 C CA . GLY A 1 289 ? -31.914 6.436 -48.211 1.00 23.75 289 GLY A CA 1
ATOM 2319 C C . GLY A 1 289 ? -31.015 5.221 -47.931 1.00 23.75 289 GLY A C 1
ATOM 2320 O O . GLY A 1 289 ? -29.962 5.092 -48.530 1.00 23.75 289 GLY A O 1
ATOM 2321 N N . ALA A 1 290 ? -31.615 4.260 -47.218 1.00 25.84 290 ALA A N 1
ATOM 2322 C CA . ALA A 1 290 ? -31.684 2.826 -47.540 1.00 25.84 290 ALA A CA 1
ATOM 2323 C C . ALA A 1 290 ? -30.463 1.883 -47.393 1.00 25.84 290 ALA A C 1
ATOM 2325 O O . ALA A 1 290 ? -29.332 2.196 -47.736 1.00 25.84 290 ALA A O 1
ATOM 2326 N N . ALA A 1 291 ? -30.845 0.652 -47.014 1.00 24.22 291 ALA A N 1
ATOM 2327 C CA . ALA A 1 291 ? -30.178 -0.652 -47.110 1.00 24.22 291 ALA A CA 1
ATOM 2328 C C . ALA A 1 291 ? -29.258 -1.106 -45.954 1.00 24.22 291 ALA A C 1
ATOM 2330 O O . ALA A 1 291 ? -28.166 -0.594 -45.732 1.00 24.22 291 ALA A O 1
ATOM 2331 N N . ALA A 1 292 ? -29.723 -2.162 -45.273 1.00 27.48 292 ALA A N 1
ATOM 2332 C CA . ALA A 1 292 ? -28.908 -3.144 -44.554 1.00 27.48 292 ALA A CA 1
ATOM 2333 C C . ALA A 1 292 ? -27.983 -3.900 -45.541 1.00 27.48 292 ALA A C 1
ATOM 2335 O O . ALA A 1 292 ? -28.279 -3.911 -46.740 1.00 27.48 292 ALA A O 1
ATOM 2336 N N . PRO A 1 293 ? -26.911 -4.574 -45.073 1.00 28.05 293 PRO A N 1
ATOM 2337 C CA . PRO A 1 293 ? -27.092 -5.978 -44.682 1.00 28.05 293 PRO A CA 1
ATOM 2338 C C . PRO A 1 293 ? -26.231 -6.495 -43.505 1.00 28.05 293 PRO A C 1
ATOM 2340 O O . PRO A 1 293 ? -25.340 -5.828 -42.988 1.00 28.05 293 PRO A O 1
ATOM 2343 N N . MET A 1 294 ? -26.585 -7.732 -43.135 1.00 26.50 294 MET A N 1
ATOM 2344 C CA . MET A 1 294 ? -25.855 -8.785 -42.408 1.00 26.50 294 MET A CA 1
ATOM 2345 C C . MET A 1 294 ? -24.326 -8.753 -42.588 1.00 26.50 294 MET A C 1
ATOM 2347 O O . MET A 1 294 ? -23.854 -8.640 -43.719 1.00 26.50 294 MET A O 1
ATOM 2351 N N . PHE A 1 295 ? -23.549 -8.905 -41.513 1.00 32.19 295 PHE A N 1
ATOM 2352 C CA . PHE A 1 295 ? -23.080 -10.148 -40.874 1.00 32.19 295 PHE A CA 1
ATOM 2353 C C . PHE A 1 295 ? -22.417 -9.806 -39.532 1.00 32.19 295 PHE A C 1
ATOM 2355 O O . PHE A 1 295 ? -21.845 -8.696 -39.434 1.00 32.19 295 PHE A O 1
#

Radius of gyration: 23.74 Å; chains: 1; bounding box: 56×60×73 Å

Organism: NCBI:txid282301

Secondary structure (DSSP, 8-state):
-HHHHHHHHHHHSHHHHHHHHHHHHHHHHHTT--EE-TTS-EE-GGGTS--EEETT-TTHHHHHHTS-EEEEEEESS--TTTT-EEEEE--TTTHHHHHHHHHHTSGGGGS-GGGEEEEE---SPPEETTEEEEEEEEEEEEEEEEE-SSTT--EEEEEEEEEEEEEEEE-SS---SS-TT-HHHH---HHHHTTS-TTHHHHHHHTEE-HHHHHHHHHHH-TTSSTTHIIIIIHHHHHHHHHHHHHHHHHHTT-S---------------------------------------

pLDDT: mean 75.51, std 23.44, range [21.78, 97.12]

InterPro domains:
  IPR004344 Tubulin-tyrosine ligase/Tubulin polyglutamylase [PF03133] (106-220)
  IPR004344 Tubulin-tyrosine ligase/Tubulin polyglutamylase [PS51221] (1-295)
  IPR027752 Protein polyglycylase TTLL10 [PTHR46810] (106-221)

Foldseek 3Di:
DVVPVVLVVLCVFPVSLLVLQVVVQVVQVVVVHADADPVGHGDGPCVPFFDKDFLPDPCVLVVCQVPFFKWWKDFRDDDQCPQTAIFGGHHSVCSVVRVVVVLVPGPCVVPDSRRMMTGDADPPADDQVLWDKDFDKDKDKDWDFDQPPDDVGDTDTDIDIDIDRHKMFTQLDGADPVCRVQCSRRDSRLSSSVVVDVCSVVSRVVRIGHLVVVLVRCQVVCPVVDRSCCPPPVSVVVVSSVVSSVVSSVVVVPPDDDDDDPDDPPDPPPDDDDDDDDDDDDDDDDDDDDDDDDD